Protein AF-A0A1T4WKQ8-F1 (afdb_monomer_lite)

Sequence (238 aa):
MNTTRLLRCSVALSVTAASLSLSSCALSPLEAIGWASPQPKEGAPLQPGVRYEVRKALAAGVPFRPKEMKRYYFVMEQPRPPLLAATQKPGSYMNVRTTAYCHDEADHLAYGMKTALGTPLQFGSIRSAAADWSRYPVGTRFRIAGQPDVVYEVDDYGSALVGTGTIDLYKPNQNMMDDWGVRHVDIEVLHWGSYARSMEIMRDRIRWPHVRHMVEDIQAKVYQATLQSLKTPMTASL

Radius of gyration: 31.55 Å; chains: 1; bounding box: 70×99×66 Å

Structure (mmCIF, N/CA/C/O backbone):
data_AF-A0A1T4WKQ8-F1
#
_entry.id   AF-A0A1T4WKQ8-F1
#
loop_
_atom_site.group_PDB
_atom_site.id
_atom_site.type_symbol
_atom_site.label_atom_id
_atom_site.label_alt_id
_atom_site.label_comp_id
_atom_site.label_asym_id
_atom_site.label_entity_id
_atom_site.label_seq_id
_atom_site.pdbx_PDB_ins_code
_atom_site.Cartn_x
_atom_site.Cartn_y
_atom_site.Cartn_z
_atom_site.occupancy
_atom_site.B_iso_or_equiv
_atom_site.auth_seq_id
_atom_site.auth_comp_id
_atom_site.auth_asym_id
_atom_site.auth_atom_id
_atom_site.pdbx_PDB_model_num
ATOM 1 N N . MET A 1 1 ? 5.831 82.509 15.685 1.00 36.59 1 MET A N 1
ATOM 2 C CA . MET A 1 1 ? 6.673 81.768 16.649 1.00 36.59 1 MET A CA 1
ATOM 3 C C . MET A 1 1 ? 5.877 81.571 17.930 1.00 36.59 1 MET A C 1
ATOM 5 O O . MET A 1 1 ? 5.423 82.553 18.492 1.00 36.59 1 MET A O 1
ATOM 9 N N . ASN A 1 2 ? 5.658 80.301 18.281 1.00 39.56 2 ASN A N 1
ATOM 10 C CA . ASN A 1 2 ? 5.220 79.715 19.556 1.00 39.56 2 ASN A CA 1
ATOM 11 C C . ASN A 1 2 ? 4.355 80.532 20.533 1.00 39.56 2 ASN A C 1
ATOM 13 O O . ASN A 1 2 ? 4.863 81.327 21.317 1.00 39.56 2 ASN A O 1
ATOM 17 N N . THR A 1 3 ? 3.081 80.144 20.618 1.00 42.75 3 THR A N 1
ATOM 18 C CA . THR A 1 3 ? 2.207 80.350 21.777 1.00 42.75 3 THR A CA 1
ATOM 19 C C . THR A 1 3 ? 1.970 79.023 22.513 1.00 42.75 3 THR A C 1
ATOM 21 O O . THR A 1 3 ? 1.292 78.117 22.045 1.00 42.75 3 THR A O 1
ATOM 24 N N . THR A 1 4 ? 2.638 78.925 23.661 1.00 41.72 4 THR A N 1
ATOM 25 C CA . THR A 1 4 ? 2.140 78.507 24.984 1.00 41.72 4 THR A CA 1
ATOM 26 C C . THR A 1 4 ? 1.297 77.226 25.134 1.00 41.72 4 THR A C 1
ATOM 28 O O . THR A 1 4 ? 0.103 77.182 24.853 1.00 41.72 4 THR A O 1
ATOM 31 N N . ARG A 1 5 ? 1.934 76.215 25.750 1.00 41.72 5 ARG A N 1
ATOM 32 C CA . ARG A 1 5 ? 1.331 75.060 26.441 1.00 41.72 5 ARG A CA 1
ATOM 33 C C . ARG A 1 5 ? 0.433 75.499 27.604 1.00 41.72 5 ARG A C 1
ATOM 35 O O . ARG A 1 5 ? 0.858 76.313 28.417 1.00 41.72 5 ARG A O 1
ATOM 42 N N . LEU A 1 6 ? -0.696 74.813 27.788 1.00 43.03 6 LEU A N 1
ATOM 43 C CA . LEU A 1 6 ? -1.359 74.662 29.087 1.00 43.03 6 LEU A CA 1
ATOM 44 C C . LEU A 1 6 ? -1.672 73.180 29.328 1.00 43.03 6 LEU A C 1
ATOM 46 O O . LEU A 1 6 ? -2.488 72.573 28.639 1.00 43.03 6 LEU A O 1
ATOM 50 N N . LEU A 1 7 ? -0.971 72.614 30.312 1.00 37.78 7 LEU A N 1
ATOM 51 C CA . LEU A 1 7 ? -1.254 71.326 30.940 1.00 37.78 7 LEU A CA 1
ATOM 52 C C . LEU A 1 7 ? -2.567 71.433 31.728 1.00 37.78 7 LEU A C 1
ATOM 54 O O . LEU A 1 7 ? -2.720 72.339 32.548 1.00 37.78 7 LEU A O 1
ATOM 58 N N . ARG A 1 8 ? -3.467 70.460 31.571 1.00 40.06 8 ARG A N 1
ATOM 59 C CA . ARG A 1 8 ? -4.483 70.148 32.581 1.00 40.06 8 ARG A CA 1
ATOM 60 C C . ARG A 1 8 ? -4.313 68.704 33.036 1.00 40.06 8 ARG A C 1
ATOM 62 O O . ARG A 1 8 ? -4.539 67.771 32.275 1.00 40.06 8 ARG A O 1
ATOM 69 N N . CYS A 1 9 ? -3.900 68.566 34.295 1.00 33.91 9 CYS A N 1
ATOM 70 C CA . CYS A 1 9 ? -4.061 67.365 35.103 1.00 33.91 9 CYS A CA 1
ATOM 71 C C . CYS A 1 9 ? -5.538 66.969 35.157 1.00 33.91 9 CYS A C 1
ATOM 73 O O . CYS A 1 9 ? -6.406 67.813 35.380 1.00 33.91 9 CYS A O 1
ATOM 75 N N . SER A 1 10 ? -5.825 65.679 35.043 1.00 41.28 10 SER A N 1
ATOM 76 C CA . SER A 1 10 ? -7.063 65.095 35.554 1.00 41.28 10 SER A CA 1
ATOM 77 C C . SER A 1 10 ? -6.730 63.719 36.109 1.00 41.28 10 SER A C 1
ATOM 79 O O . SER A 1 10 ? -6.328 62.812 35.388 1.00 41.28 10 SER A O 1
ATOM 81 N N . VAL A 1 11 ? -6.815 63.633 37.433 1.00 43.44 11 VAL A N 1
ATOM 82 C CA . VAL A 1 11 ? -6.683 62.423 38.240 1.00 43.44 11 VAL A CA 1
ATOM 83 C C . VAL A 1 11 ? -7.942 61.591 38.010 1.00 43.44 11 VAL A C 1
ATOM 85 O O . VAL A 1 11 ? -9.038 62.062 38.300 1.00 43.44 11 VAL A O 1
ATOM 88 N N . ALA A 1 12 ? -7.799 60.375 37.486 1.00 43.28 12 ALA A N 1
ATOM 89 C CA . ALA A 1 12 ? -8.889 59.407 37.422 1.00 43.28 12 ALA A CA 1
ATOM 90 C C . ALA A 1 12 ? -8.671 58.353 38.513 1.00 43.28 12 ALA A C 1
ATOM 92 O O . ALA A 1 12 ? -7.707 57.589 38.488 1.00 43.28 12 ALA A O 1
ATOM 93 N N . LEU A 1 13 ? -9.561 58.389 39.500 1.00 40.12 13 LEU A N 1
ATOM 94 C CA . LEU A 1 13 ? -9.609 57.516 40.663 1.00 40.12 13 LEU A CA 1
ATOM 95 C C . LEU A 1 13 ? -10.090 56.120 40.234 1.00 40.12 13 LEU A C 1
ATOM 97 O O . LEU A 1 13 ? -11.162 55.970 39.651 1.00 40.12 13 LEU A O 1
ATOM 101 N N . SER A 1 14 ? -9.292 55.101 40.529 1.00 37.97 14 SER A N 1
ATOM 102 C CA . SER A 1 14 ? -9.620 53.689 40.343 1.00 37.97 14 SER A CA 1
ATOM 103 C C . SER A 1 14 ? -10.611 53.212 41.409 1.00 37.97 14 SER A C 1
ATOM 105 O O . SER A 1 14 ? -10.273 53.198 42.592 1.00 37.97 14 SER A O 1
ATOM 107 N N . VAL A 1 15 ? -11.799 52.760 40.995 1.00 44.41 15 VAL A N 1
ATOM 108 C CA . VAL A 1 15 ? -12.712 51.971 41.837 1.00 44.41 15 VAL A CA 1
ATOM 109 C C . VAL A 1 15 ? -13.036 50.674 41.103 1.00 44.41 15 VAL A C 1
ATOM 111 O O . VAL A 1 15 ? -13.721 50.663 40.083 1.00 44.41 15 VAL A O 1
ATOM 114 N N . THR A 1 16 ? -12.500 49.574 41.617 1.00 42.38 16 THR A N 1
ATOM 115 C CA . THR A 1 16 ? -12.781 48.203 41.193 1.00 42.38 16 THR A CA 1
ATOM 116 C C . THR A 1 16 ? -14.082 47.725 41.840 1.00 42.38 16 THR A C 1
ATOM 118 O O . THR A 1 16 ? -14.126 47.458 43.038 1.00 42.38 16 THR A O 1
ATOM 121 N N . ALA A 1 17 ? -15.149 47.589 41.051 1.00 43.97 17 ALA A N 1
ATOM 122 C CA . ALA A 1 17 ? -16.381 46.924 41.471 1.00 43.97 17 ALA A CA 1
ATOM 123 C C . ALA A 1 17 ? -16.430 45.510 40.872 1.00 43.97 17 ALA A C 1
ATOM 125 O O . ALA A 1 17 ? -16.644 45.328 39.673 1.00 43.97 17 ALA A O 1
ATOM 126 N N . ALA A 1 18 ? -16.203 44.502 41.716 1.00 41.78 18 ALA A N 1
ATOM 127 C CA . ALA A 1 18 ? -16.385 43.098 41.374 1.00 41.78 18 ALA A CA 1
ATOM 128 C C . ALA A 1 18 ? -17.883 42.800 41.194 1.00 41.78 18 ALA A C 1
ATOM 130 O O . ALA A 1 18 ? -18.659 42.875 42.145 1.00 41.78 18 ALA A O 1
ATOM 131 N N . SER A 1 19 ? -18.291 42.466 39.972 1.00 37.81 19 SER A N 1
ATOM 132 C CA . SER A 1 19 ? -19.652 42.041 39.639 1.00 37.81 19 SER A CA 1
ATOM 133 C C . SER A 1 19 ? -19.709 40.512 39.583 1.00 37.81 19 SER A C 1
ATOM 135 O O . SER A 1 19 ? -19.345 39.885 38.593 1.00 37.81 19 SER A O 1
ATOM 137 N N . LEU A 1 20 ? -20.166 39.898 40.676 1.00 38.03 20 LEU A N 1
ATOM 138 C CA . LEU A 1 20 ? -20.591 38.497 40.699 1.00 38.03 20 LEU A CA 1
ATOM 139 C C . LEU A 1 20 ? -21.992 38.411 40.078 1.00 38.03 20 LEU A C 1
ATOM 141 O O . LEU A 1 20 ? -22.984 38.738 40.727 1.00 38.03 20 LEU A O 1
ATOM 145 N N . SER A 1 21 ? -22.088 37.987 38.815 1.00 37.72 21 SER A N 1
ATOM 146 C CA . SER A 1 21 ? -23.376 37.689 38.182 1.00 37.72 21 SER A CA 1
ATOM 147 C C . SER A 1 21 ? -23.856 36.297 38.605 1.00 37.72 21 SER A C 1
ATOM 149 O O . SER A 1 21 ? -23.445 35.281 38.042 1.00 37.72 21 SER A O 1
ATOM 151 N N . LEU A 1 22 ? -24.747 36.240 39.592 1.00 40.34 22 LEU A N 1
ATOM 152 C CA . LEU A 1 22 ? -25.584 35.064 39.824 1.00 40.34 22 LEU A CA 1
ATOM 153 C C . LEU A 1 22 ? -26.650 35.021 38.720 1.00 40.34 22 LEU A C 1
ATOM 155 O O . LEU A 1 22 ? -27.622 35.774 38.753 1.00 40.34 22 LEU A O 1
ATOM 159 N N . SER A 1 23 ? -26.448 34.168 37.714 1.00 42.00 23 SER A N 1
ATOM 160 C CA . SER A 1 23 ? -27.460 33.902 36.688 1.00 42.00 23 SER A CA 1
ATOM 161 C C . SER A 1 23 ? -28.525 32.970 37.270 1.00 42.00 23 SER A C 1
ATOM 163 O O . SER A 1 23 ? -28.335 31.762 37.397 1.00 42.00 23 SER A O 1
ATOM 165 N N . SER A 1 24 ? -29.626 33.582 37.698 1.00 35.28 24 SER A N 1
ATOM 166 C CA . SER A 1 24 ? -30.867 32.924 38.090 1.00 35.28 24 SER A CA 1
ATOM 167 C C . SER A 1 24 ? -31.655 32.587 36.824 1.00 35.28 24 SER A C 1
ATOM 169 O O . SER A 1 24 ? -32.178 33.485 36.165 1.00 35.28 24 SER A O 1
ATOM 171 N N . CYS A 1 25 ? -31.736 31.308 36.452 1.00 34.16 25 CYS A N 1
ATOM 172 C CA . CYS A 1 25 ? -32.691 30.874 35.435 1.00 34.16 25 CYS A CA 1
ATOM 173 C C . CYS A 1 25 ? -34.055 30.683 36.102 1.00 34.16 25 CYS A C 1
ATOM 175 O O . CYS A 1 25 ? -34.292 29.711 36.819 1.00 34.16 25 CYS A O 1
ATOM 177 N N . ALA A 1 26 ? -34.921 31.664 35.869 1.00 40.06 26 ALA A N 1
ATOM 178 C CA . ALA A 1 26 ? -36.305 31.710 36.296 1.00 40.06 26 ALA A CA 1
ATOM 179 C C . ALA A 1 26 ? -37.112 30.507 35.773 1.00 40.06 26 ALA A C 1
ATOM 181 O O . ALA A 1 26 ? -37.087 30.190 34.584 1.00 40.06 26 ALA A O 1
ATOM 182 N N . LEU A 1 27 ? -37.873 29.875 36.669 1.00 37.31 27 LEU A N 1
ATOM 183 C CA . LEU A 1 27 ? -39.034 29.062 36.317 1.00 37.31 27 LEU A CA 1
ATOM 184 C C . LEU A 1 27 ? -40.200 30.005 35.996 1.00 37.31 27 LEU A C 1
ATOM 186 O O . LEU A 1 27 ? -40.634 30.765 36.861 1.00 37.31 27 LEU A O 1
ATOM 190 N N . SER A 1 28 ? -40.715 29.942 34.770 1.00 37.09 28 SER A N 1
ATOM 191 C CA . SER A 1 28 ? -42.011 30.528 34.414 1.00 37.09 28 SER A CA 1
ATOM 192 C C . SER A 1 28 ? -43.147 29.567 34.803 1.00 37.09 28 SER A C 1
ATOM 194 O O . SER A 1 28 ? -42.979 28.352 34.654 1.00 37.09 28 SER A O 1
ATOM 196 N N . PRO A 1 29 ? -44.290 30.069 35.303 1.00 43.66 29 PRO A N 1
ATOM 197 C CA . PRO A 1 29 ? -45.419 29.237 35.690 1.00 43.66 29 PRO A CA 1
ATOM 198 C C . PRO A 1 29 ? -46.321 28.882 34.497 1.00 43.66 29 PRO A C 1
ATOM 200 O O . PRO A 1 29 ? -46.432 29.644 33.544 1.00 43.66 29 PRO A O 1
ATOM 203 N N . LEU A 1 30 ? -46.923 27.694 34.621 1.00 41.88 30 LEU A N 1
ATOM 204 C CA . LEU A 1 30 ? -48.143 27.155 34.000 1.00 41.88 30 LEU A CA 1
ATOM 205 C C . LEU A 1 30 ? -48.796 27.920 32.828 1.00 41.88 30 LEU A C 1
ATOM 207 O O . LEU A 1 30 ? -49.272 29.030 33.021 1.00 41.88 30 LEU A O 1
ATOM 211 N N . GLU A 1 31 ? -48.933 27.205 31.700 1.00 34.25 31 GLU A N 1
ATOM 212 C CA . GLU A 1 31 ? -50.009 27.166 30.671 1.00 34.25 31 GLU A CA 1
ATOM 213 C C . GLU A 1 31 ? -49.338 26.828 29.314 1.00 34.25 31 GLU A C 1
ATOM 215 O O . GLU A 1 31 ? -48.263 27.329 29.018 1.00 34.25 31 GLU A O 1
ATOM 220 N N . ALA A 1 32 ? -49.791 25.936 28.432 1.00 34.25 32 ALA A N 1
ATOM 221 C CA . ALA A 1 32 ? -51.088 25.329 28.201 1.00 34.25 32 ALA A CA 1
ATOM 222 C C . ALA A 1 32 ? -50.924 23.927 27.566 1.00 34.25 32 ALA A C 1
ATOM 224 O O . ALA A 1 32 ? -49.877 23.554 27.037 1.00 34.25 32 ALA A O 1
ATOM 225 N N . ILE A 1 33 ? -52.004 23.157 27.643 1.00 42.53 33 ILE A N 1
ATOM 226 C CA . ILE A 1 33 ? -52.179 21.781 27.175 1.00 42.53 33 ILE A CA 1
ATOM 227 C C . ILE A 1 33 ? -51.918 21.671 25.665 1.00 42.53 33 ILE A C 1
ATOM 229 O O . ILE A 1 33 ? -52.653 22.222 24.851 1.00 42.53 33 I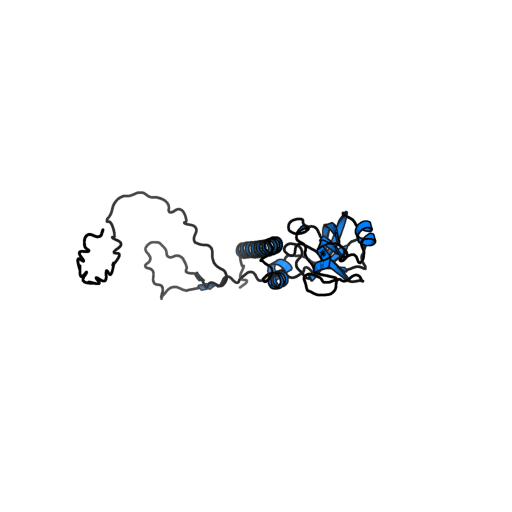LE A O 1
ATOM 233 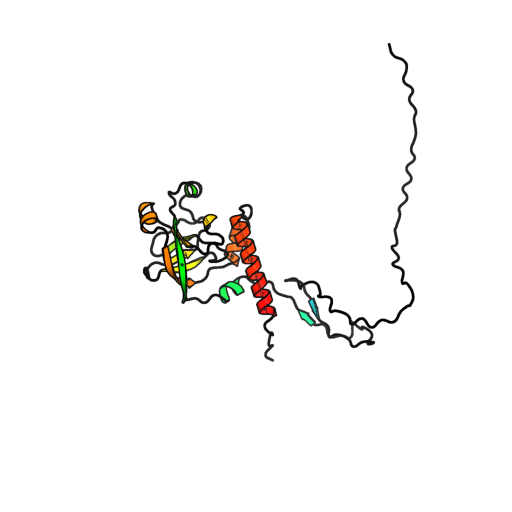N N . GLY A 1 34 ? -50.906 20.888 25.299 1.00 31.50 34 GLY A N 1
ATOM 234 C CA . GLY A 1 34 ? -50.685 20.392 23.946 1.00 31.50 34 GLY A CA 1
ATOM 235 C C . GLY A 1 34 ? -49.882 19.099 24.019 1.00 31.50 34 GLY A C 1
ATOM 236 O O . GLY A 1 34 ? -48.700 19.122 24.354 1.00 31.50 34 GLY A O 1
ATOM 237 N N . TRP A 1 35 ? -50.517 17.956 23.745 1.00 36.16 35 TRP A N 1
ATOM 238 C CA . TRP A 1 35 ? -49.824 16.673 23.595 1.00 36.16 35 TRP A CA 1
ATOM 239 C C . TRP A 1 35 ? -48.962 16.701 22.326 1.00 36.16 35 TRP A C 1
ATOM 241 O O . TRP A 1 35 ? -49.363 16.221 21.270 1.00 36.16 35 TRP A O 1
ATOM 251 N N . ALA A 1 36 ? -47.759 17.259 22.426 1.00 41.47 36 ALA A N 1
ATOM 252 C CA . ALA A 1 36 ? -46.693 16.973 21.481 1.00 41.47 36 ALA A CA 1
ATOM 253 C C . ALA A 1 36 ? -46.020 15.665 21.917 1.00 41.47 36 ALA A C 1
ATOM 255 O O . ALA A 1 36 ? -45.415 15.597 22.989 1.00 41.47 36 ALA A O 1
ATOM 256 N N . SER A 1 37 ? -46.132 14.611 21.105 1.00 44.09 37 SER A N 1
ATOM 257 C CA . SER A 1 37 ? -45.308 13.412 21.277 1.00 44.09 37 SER A CA 1
ATOM 258 C C . SER A 1 37 ? -43.830 13.832 21.277 1.00 44.09 37 SER A C 1
ATOM 260 O O . SER A 1 37 ? -43.411 14.509 20.333 1.00 44.09 37 SER A O 1
ATOM 262 N N . PRO A 1 38 ? -43.024 13.472 22.294 1.00 46.28 38 PRO A N 1
ATOM 263 C CA . PRO A 1 38 ? -41.609 13.804 22.289 1.00 46.28 38 PRO A CA 1
ATOM 264 C C . PRO A 1 38 ? -40.958 13.075 21.115 1.00 46.28 38 PRO A C 1
ATOM 266 O O . PRO A 1 38 ? -40.868 11.848 21.111 1.00 46.28 38 PRO A O 1
ATOM 269 N N . GLN A 1 39 ? -40.517 13.824 20.107 1.00 41.78 39 GLN A N 1
ATOM 270 C CA . GLN A 1 39 ? -39.612 13.280 19.102 1.00 41.78 39 GLN A CA 1
ATOM 271 C C . GLN A 1 39 ? -38.337 12.828 19.830 1.00 41.78 39 GLN A C 1
ATOM 273 O O . GLN A 1 39 ? -37.833 13.589 20.669 1.00 41.78 39 GLN A O 1
ATOM 278 N N . PRO A 1 40 ? -37.823 11.611 19.578 1.00 45.88 40 PRO A N 1
ATOM 279 C CA . PRO A 1 40 ? -36.596 11.159 20.211 1.00 45.88 40 PRO A CA 1
ATOM 280 C C . PRO A 1 40 ? -35.472 12.104 19.788 1.00 45.88 40 PRO A C 1
ATOM 282 O O . PRO A 1 40 ? -35.058 12.125 18.633 1.00 45.88 40 PRO A O 1
ATOM 285 N N . LYS A 1 41 ? -35.002 12.934 20.723 1.00 51.34 41 LYS A N 1
ATOM 286 C CA . LYS A 1 41 ? -33.782 13.712 20.524 1.00 51.34 41 LYS A CA 1
ATOM 287 C C . LYS A 1 41 ? -32.639 12.712 20.469 1.00 51.34 41 LYS A C 1
ATOM 289 O O . LYS A 1 41 ? -32.329 12.078 21.477 1.00 51.34 41 LYS A O 1
ATOM 294 N N . GLU A 1 42 ? -32.068 12.541 19.287 1.00 54.97 42 GLU A N 1
ATOM 295 C CA . GLU A 1 42 ? -30.898 11.700 19.091 1.00 54.97 42 GLU A CA 1
ATOM 296 C C . GLU A 1 42 ? -29.767 12.238 19.983 1.00 54.97 42 GLU A C 1
ATOM 298 O O . GLU A 1 42 ? -29.430 13.424 19.948 1.00 54.97 42 GLU A O 1
ATOM 303 N N . GLY A 1 43 ? -29.276 11.397 20.897 1.00 60.78 43 GLY A N 1
ATOM 304 C CA . GLY A 1 43 ? -28.214 11.773 21.826 1.00 60.78 43 GLY A CA 1
ATOM 305 C C . GLY A 1 43 ? -26.879 11.939 21.101 1.00 60.78 43 GLY A C 1
ATOM 306 O O . GLY A 1 43 ? -26.676 11.380 20.025 1.00 60.78 43 GLY A O 1
ATOM 307 N N . ALA A 1 44 ? -25.946 12.681 21.704 1.00 61.53 44 ALA A N 1
ATOM 308 C CA . ALA A 1 44 ? -24.587 12.774 21.175 1.00 61.53 44 ALA A CA 1
ATOM 309 C C . ALA A 1 44 ? -23.972 11.364 21.019 1.00 61.53 44 ALA A C 1
ATOM 311 O O . ALA A 1 44 ? -24.147 10.525 21.911 1.00 61.53 44 ALA A O 1
ATOM 312 N N . PRO A 1 45 ? -23.252 11.090 19.917 1.00 67.25 45 PRO A N 1
ATOM 313 C CA . PRO A 1 45 ? -22.680 9.776 19.664 1.00 67.25 45 PRO A CA 1
ATOM 314 C C . PRO A 1 45 ? -21.673 9.390 20.753 1.00 67.25 45 PRO A C 1
ATOM 316 O O . PRO A 1 45 ? -20.906 10.223 21.251 1.00 67.25 45 PRO A O 1
ATOM 319 N N . LEU A 1 46 ? -21.678 8.104 21.108 1.00 73.94 46 LEU A N 1
ATOM 320 C CA . LEU A 1 46 ? -20.744 7.530 22.072 1.00 73.94 46 LEU A CA 1
ATOM 321 C C . LEU A 1 46 ? -19.299 7.689 21.576 1.00 73.94 46 LEU A C 1
ATOM 323 O O . LEU A 1 46 ? -19.010 7.554 20.389 1.00 73.94 46 LEU A O 1
ATOM 327 N N . GLN A 1 47 ? -18.397 7.969 22.507 1.00 64.75 47 GLN A N 1
ATOM 328 C CA . GLN A 1 47 ? -16.989 8.247 22.273 1.00 64.75 47 GLN A CA 1
ATOM 329 C C . GLN A 1 47 ? -16.156 7.038 22.720 1.00 64.75 47 GLN A C 1
ATOM 331 O O . GLN A 1 47 ? -16.303 6.579 23.860 1.00 64.75 47 GLN A O 1
ATOM 336 N N . PRO A 1 48 ? -15.267 6.513 21.865 1.00 67.94 48 PRO A N 1
ATOM 337 C CA . PRO A 1 48 ? -14.376 5.427 22.249 1.00 67.94 48 PRO A CA 1
ATOM 338 C C . PRO A 1 48 ? -13.484 5.799 23.445 1.00 67.94 48 PRO A C 1
ATOM 340 O O . PRO A 1 48 ? -12.983 6.917 23.538 1.00 67.94 48 PRO A O 1
ATOM 343 N N . GLY A 1 49 ? -13.264 4.858 24.363 1.00 62.44 49 GLY A N 1
ATOM 344 C CA . GLY A 1 49 ? -12.469 5.055 25.582 1.00 62.44 49 GLY A CA 1
ATOM 345 C C . GLY A 1 49 ? -13.200 5.774 26.724 1.00 62.44 49 GLY A C 1
ATOM 346 O O . GLY A 1 49 ? -12.686 5.817 27.841 1.00 62.44 49 GLY A O 1
ATOM 347 N N . VAL A 1 50 ? -14.411 6.287 26.491 1.00 72.19 50 VAL A N 1
ATOM 348 C CA . VAL A 1 50 ? -15.246 6.873 27.545 1.00 72.19 50 VAL A CA 1
ATOM 349 C C . VAL A 1 50 ? -16.039 5.771 28.251 1.00 72.19 50 VAL A C 1
ATOM 351 O O . VAL A 1 50 ? -16.634 4.896 27.618 1.00 72.19 50 VAL A O 1
ATOM 354 N N . ARG A 1 51 ? -16.040 5.800 29.589 1.00 76.88 51 ARG A N 1
ATOM 355 C CA . ARG A 1 51 ? -16.847 4.899 30.419 1.00 76.88 51 ARG A CA 1
ATOM 356 C C . ARG A 1 51 ? -18.274 5.425 30.501 1.00 76.88 51 ARG A C 1
ATOM 358 O O . ARG A 1 51 ? -18.512 6.485 31.075 1.00 76.88 51 ARG A O 1
ATOM 365 N N . TYR A 1 52 ? -19.213 4.646 29.987 1.00 79.81 52 TYR A N 1
ATOM 366 C CA . TYR A 1 52 ? -20.636 4.951 30.034 1.00 79.81 52 TYR A CA 1
ATOM 367 C C . TYR A 1 52 ? -21.315 4.180 31.154 1.00 79.81 52 TYR A C 1
ATOM 369 O O . TYR A 1 52 ? -21.012 3.012 31.401 1.00 79.81 52 TYR A O 1
ATOM 377 N N . GLU A 1 53 ? -22.246 4.844 31.833 1.00 82.25 53 GLU A N 1
ATOM 378 C CA . GLU A 1 53 ? -23.118 4.220 32.817 1.00 82.25 53 GLU A CA 1
ATOM 379 C C . GLU A 1 53 ? -24.496 3.973 32.198 1.00 82.25 53 GLU A C 1
ATOM 381 O O . GLU A 1 53 ? -25.172 4.907 31.769 1.00 82.25 53 GLU A O 1
ATOM 386 N N . VAL A 1 54 ? -24.924 2.713 32.176 1.00 81.56 54 VAL A N 1
ATOM 387 C CA . VAL A 1 54 ? -26.244 2.297 31.699 1.00 81.56 54 VAL A CA 1
ATOM 388 C C . VAL A 1 54 ? -27.140 2.008 32.886 1.00 81.56 54 VAL A C 1
ATOM 390 O O . VAL A 1 54 ? -26.772 1.295 33.826 1.00 81.56 54 VAL A O 1
ATOM 393 N N . ARG A 1 55 ? -28.355 2.545 32.806 1.00 77.69 55 ARG A N 1
ATOM 394 C CA . ARG A 1 55 ? -29.423 2.323 33.775 1.00 77.69 55 ARG A CA 1
ATOM 395 C C . ARG A 1 55 ? -30.680 1.897 33.033 1.00 77.69 55 ARG A C 1
ATOM 397 O O . ARG A 1 55 ? -30.947 2.372 31.932 1.00 77.69 55 ARG A O 1
ATOM 404 N N . LYS A 1 56 ? -31.472 1.021 33.652 1.00 80.50 56 LYS A N 1
ATOM 405 C CA . LYS A 1 56 ? -32.819 0.720 33.158 1.00 80.50 56 LYS A CA 1
ATOM 406 C C . LYS A 1 56 ? -33.652 2.003 33.222 1.00 80.50 56 LYS A C 1
ATOM 408 O O . LYS A 1 56 ? -33.631 2.686 34.247 1.00 80.50 56 LYS A O 1
ATOM 413 N N . ALA A 1 57 ? -34.365 2.319 32.143 1.00 79.69 57 ALA A N 1
ATOM 414 C CA . ALA A 1 57 ? -35.273 3.458 32.121 1.00 79.69 57 ALA A CA 1
ATOM 415 C C . ALA A 1 57 ? -36.324 3.318 33.234 1.00 79.69 57 ALA A C 1
ATOM 417 O O . ALA A 1 57 ? -36.883 2.236 33.441 1.00 79.69 57 ALA A O 1
ATOM 418 N N . LEU A 1 58 ? -36.562 4.405 33.967 1.00 79.81 58 LEU A N 1
ATOM 419 C CA . LEU A 1 58 ? -37.619 4.464 34.970 1.00 79.81 58 LEU A CA 1
ATOM 420 C C . LEU A 1 58 ? -38.960 4.721 34.281 1.00 79.81 58 LEU A C 1
ATOM 422 O O . LEU A 1 58 ? -39.033 5.495 33.328 1.00 79.81 58 LEU A O 1
ATOM 426 N N . ALA A 1 59 ? -40.018 4.081 34.776 1.00 82.44 59 ALA A N 1
ATOM 427 C CA . ALA A 1 59 ? -41.375 4.411 34.362 1.00 82.44 59 ALA A CA 1
ATOM 428 C C . ALA A 1 59 ? -41.732 5.842 34.800 1.00 82.44 59 ALA A C 1
ATOM 430 O O . ALA A 1 59 ? -41.203 6.353 35.793 1.00 82.44 59 ALA A O 1
ATOM 431 N N . ALA A 1 60 ? -42.642 6.483 34.066 1.00 81.69 60 ALA A N 1
ATOM 432 C CA . ALA A 1 60 ? -43.108 7.825 34.394 1.00 81.69 60 ALA A CA 1
ATOM 433 C C . ALA A 1 60 ? -43.674 7.875 35.827 1.00 81.69 60 ALA A C 1
ATOM 435 O O . ALA A 1 60 ? -44.430 6.996 36.235 1.00 81.69 60 ALA A O 1
ATOM 436 N N . GLY A 1 61 ? -43.283 8.893 36.597 1.00 83.94 61 GLY A N 1
ATOM 437 C CA . GLY A 1 61 ? -43.720 9.081 37.985 1.00 83.94 61 GLY A CA 1
ATOM 438 C C . GLY A 1 61 ? -42.912 8.317 39.042 1.00 83.94 61 GLY A C 1
ATOM 439 O O . GLY A 1 61 ? -43.109 8.557 40.231 1.00 83.94 61 GLY A O 1
ATOM 440 N N . VAL A 1 62 ? -41.971 7.447 38.655 1.00 81.75 62 VAL A N 1
ATOM 441 C CA . VAL A 1 62 ? -41.078 6.788 39.620 1.00 81.75 62 VAL A CA 1
ATOM 442 C C . VAL A 1 62 ? -39.944 7.745 40.015 1.00 81.75 62 VAL A C 1
ATOM 444 O O . VAL A 1 62 ? -39.190 8.180 39.139 1.00 81.75 62 VAL A O 1
ATOM 447 N N . PRO A 1 63 ? -39.771 8.076 41.311 1.00 83.50 63 PRO A N 1
ATOM 448 C CA . PRO A 1 63 ? -38.698 8.958 41.748 1.00 83.50 63 PRO A CA 1
ATOM 449 C C . PRO A 1 63 ? -37.332 8.316 41.503 1.00 83.50 63 PRO A C 1
ATOM 451 O O . PRO A 1 63 ? -37.096 7.143 41.801 1.00 83.50 63 PRO A O 1
ATOM 454 N N . PHE A 1 64 ? -36.405 9.110 40.981 1.00 84.56 64 PHE A N 1
ATOM 455 C CA . PHE A 1 64 ? -35.058 8.659 40.672 1.00 84.56 64 PHE A CA 1
ATOM 456 C C . PHE A 1 64 ? -34.225 8.459 41.943 1.00 84.56 64 PHE A C 1
ATOM 458 O O . PHE A 1 64 ? -33.878 9.417 42.634 1.00 84.56 64 PHE A O 1
ATOM 465 N N . ARG A 1 65 ? -33.877 7.200 42.239 1.00 84.69 65 ARG A N 1
ATOM 466 C CA . ARG A 1 65 ? -33.084 6.804 43.415 1.00 84.69 65 ARG A CA 1
ATOM 467 C C . ARG A 1 65 ? -31.777 6.127 42.995 1.00 84.69 65 ARG A C 1
ATOM 469 O O . ARG A 1 65 ? -31.682 4.901 42.979 1.00 84.69 65 ARG A O 1
ATOM 476 N N . PRO A 1 66 ? -30.726 6.896 42.668 1.00 78.38 66 PRO A N 1
ATOM 477 C CA . PRO A 1 66 ? -29.513 6.359 42.046 1.00 78.38 66 PRO A CA 1
ATOM 478 C C . PRO A 1 66 ? -28.735 5.371 42.931 1.00 78.38 66 PRO A C 1
ATOM 480 O O . PRO A 1 66 ? -28.001 4.529 42.415 1.00 78.38 66 PRO A O 1
ATOM 483 N N . LYS A 1 67 ? -28.894 5.446 44.259 1.00 82.94 67 LYS A N 1
ATOM 484 C CA . LYS A 1 67 ? -28.250 4.521 45.206 1.00 82.94 67 LYS A CA 1
ATOM 485 C C . LYS A 1 67 ? -28.855 3.112 45.172 1.00 82.94 67 LYS A C 1
ATOM 487 O O . LYS A 1 67 ? -28.139 2.160 45.450 1.00 82.94 67 LYS A O 1
ATOM 492 N N . GLU A 1 68 ? -30.128 2.995 44.802 1.00 82.62 68 GLU A N 1
ATOM 493 C CA . GLU A 1 68 ? -30.902 1.744 44.809 1.00 82.62 68 GLU A CA 1
ATOM 494 C C . GLU A 1 68 ? -30.925 1.061 43.428 1.00 82.62 68 GLU A C 1
ATOM 496 O O . GLU A 1 68 ? -31.336 -0.090 43.296 1.00 82.62 68 GLU A O 1
ATOM 501 N N . MET A 1 69 ? -30.469 1.753 42.379 1.00 76.94 69 MET A N 1
ATOM 502 C CA . MET A 1 69 ? -30.463 1.232 41.013 1.00 76.94 69 MET A CA 1
ATOM 503 C C . MET A 1 69 ? -29.193 0.433 40.710 1.00 76.94 69 MET A C 1
ATOM 505 O O . MET A 1 69 ? -28.079 0.862 41.020 1.00 76.94 69 MET A O 1
ATOM 509 N N . LYS A 1 70 ? -29.356 -0.705 40.022 1.00 76.62 70 LYS A N 1
ATOM 510 C CA . LYS A 1 70 ? -28.236 -1.443 39.420 1.00 76.62 70 LYS A CA 1
ATOM 511 C C . LYS A 1 70 ? -27.587 -0.583 38.335 1.00 76.62 70 LYS A C 1
ATOM 513 O O . LYS A 1 70 ? -28.280 -0.051 37.467 1.00 76.62 70 LYS A O 1
ATOM 518 N N . ARG A 1 71 ? -26.262 -0.460 38.401 1.00 78.94 71 ARG A N 1
ATOM 519 C CA . ARG A 1 71 ? -25.446 0.338 37.480 1.00 78.94 71 ARG A CA 1
ATOM 520 C C . ARG A 1 71 ? -24.590 -0.611 36.668 1.00 78.94 71 ARG A C 1
ATOM 522 O O . ARG A 1 71 ? -23.831 -1.390 37.243 1.00 78.94 71 ARG A O 1
ATOM 529 N N . TYR A 1 72 ? -24.720 -0.540 35.354 1.00 77.38 72 TYR A N 1
ATOM 530 C CA . TYR A 1 72 ? -23.849 -1.262 34.441 1.00 77.38 72 TYR A CA 1
ATOM 531 C C . TYR A 1 72 ? -22.892 -0.263 33.821 1.00 77.38 72 TYR A C 1
ATOM 533 O O . TYR A 1 72 ? -23.287 0.850 33.479 1.00 77.38 72 TYR A O 1
ATOM 541 N N . TYR A 1 73 ? -21.633 -0.653 33.696 1.00 76.62 73 TYR A N 1
ATOM 542 C CA . TYR A 1 73 ? -20.633 0.167 33.039 1.00 76.62 73 TYR A CA 1
ATOM 543 C C . TYR A 1 73 ? -20.151 -0.563 31.804 1.00 76.62 73 TYR A C 1
ATOM 545 O O . TYR A 1 73 ? -19.848 -1.752 31.879 1.00 76.62 73 TYR A O 1
ATOM 553 N N . PHE A 1 74 ? -20.048 0.154 30.695 1.00 74.38 74 PHE A N 1
ATOM 554 C CA . PHE A 1 74 ? -19.328 -0.336 29.532 1.00 74.38 74 PHE A CA 1
ATOM 555 C C . PHE A 1 74 ? -18.380 0.749 29.035 1.00 74.38 74 PHE A C 1
ATOM 557 O O . PHE A 1 74 ? -18.617 1.946 29.217 1.00 74.38 74 PHE A O 1
ATOM 564 N N . VAL A 1 75 ? -17.276 0.313 28.446 1.00 71.44 75 VAL A N 1
ATOM 565 C CA . VAL A 1 75 ? -16.345 1.173 27.725 1.00 71.44 75 VAL A CA 1
ATOM 566 C C . VAL A 1 75 ? -16.415 0.721 26.281 1.00 71.44 75 VAL A C 1
ATOM 568 O O . VAL A 1 75 ? -16.269 -0.467 25.998 1.00 71.44 75 VAL A O 1
ATOM 571 N N . MET A 1 76 ? -16.672 1.652 25.371 1.00 58.56 76 MET A N 1
ATOM 572 C CA . MET A 1 76 ? -16.533 1.364 23.952 1.00 58.56 76 MET A CA 1
ATOM 573 C C . MET A 1 76 ? -15.036 1.335 23.647 1.00 58.56 76 MET A C 1
ATOM 575 O O . MET A 1 76 ? -14.387 2.381 23.655 1.00 58.56 76 MET A O 1
ATOM 579 N N . GLU A 1 77 ? -14.459 0.148 23.466 1.00 55.69 77 GLU A N 1
ATOM 580 C CA . GLU A 1 77 ? -13.059 0.051 23.053 1.00 55.69 77 GLU A CA 1
ATOM 581 C C . GLU A 1 77 ? -12.880 0.698 21.677 1.00 55.69 77 GLU A C 1
ATOM 583 O O . GLU A 1 77 ? -13.750 0.587 20.810 1.00 55.69 77 GLU A O 1
ATOM 588 N N . GLN A 1 78 ? -11.753 1.387 21.469 1.00 49.75 78 GLN A N 1
ATOM 589 C CA . GLN A 1 78 ? -11.425 1.852 20.128 1.00 49.75 78 GLN A CA 1
ATOM 590 C C . GLN A 1 78 ? -11.311 0.629 19.208 1.00 49.75 78 GLN A C 1
ATOM 592 O O . GLN A 1 78 ? -10.687 -0.361 19.607 1.00 49.75 78 GLN A O 1
ATOM 597 N N . PRO A 1 79 ? -11.858 0.681 17.984 1.00 50.47 79 PRO A N 1
ATOM 598 C CA . PRO A 1 79 ? -11.529 -0.296 16.952 1.00 50.47 79 PRO A CA 1
ATOM 599 C C . PRO A 1 79 ? -10.012 -0.390 16.809 1.00 50.47 79 PRO A C 1
ATOM 601 O O . PRO A 1 79 ? -9.345 0.500 16.277 1.00 50.47 79 PRO A O 1
ATOM 604 N N . ARG A 1 80 ? -9.430 -1.480 17.301 1.00 48.19 80 ARG A N 1
ATOM 605 C CA . ARG A 1 80 ? -8.018 -1.734 17.050 1.00 48.19 80 ARG A CA 1
ATOM 606 C C . ARG A 1 80 ? -7.894 -2.044 15.557 1.00 48.19 80 ARG A C 1
ATOM 608 O O . ARG A 1 80 ? -8.639 -2.895 15.075 1.00 48.19 80 ARG A O 1
ATOM 615 N N . PRO A 1 81 ? -6.958 -1.420 14.823 1.00 43.84 81 PRO A N 1
ATOM 616 C CA . PRO A 1 81 ? -6.718 -1.709 13.409 1.00 43.84 81 PRO A CA 1
ATOM 617 C C . PRO A 1 81 ? -6.631 -3.199 13.014 1.00 43.84 81 PRO A C 1
ATOM 619 O O . PRO A 1 81 ? -7.016 -3.501 11.883 1.00 43.84 81 PRO A O 1
ATOM 622 N N . PRO A 1 82 ? -6.224 -4.159 13.882 1.00 47.19 82 PRO A N 1
ATOM 623 C CA . PRO A 1 82 ? -6.395 -5.584 13.594 1.00 47.19 82 PRO A CA 1
ATOM 624 C C . PRO A 1 82 ? -7.822 -6.015 13.222 1.00 47.19 82 PRO A C 1
ATOM 626 O O . PRO A 1 82 ? -7.946 -6.985 12.492 1.00 47.19 82 PRO A O 1
ATOM 629 N N . LEU A 1 83 ? -8.889 -5.316 13.634 1.00 44.72 83 LEU A N 1
ATOM 630 C CA . LEU A 1 83 ? -10.262 -5.627 13.195 1.00 44.72 83 LEU A CA 1
ATOM 631 C C . LEU A 1 83 ? -10.450 -5.448 11.680 1.00 44.72 83 LEU A C 1
ATOM 633 O O . LEU A 1 83 ? -11.136 -6.251 11.050 1.00 44.72 83 LEU A O 1
ATOM 637 N N . LEU A 1 84 ? -9.811 -4.441 11.076 1.00 49.38 84 LEU A N 1
ATOM 638 C CA . LEU A 1 84 ? -9.882 -4.230 9.627 1.00 49.38 84 LEU A CA 1
ATOM 639 C C . LEU A 1 84 ? -9.099 -5.301 8.864 1.00 49.38 84 LEU A C 1
ATOM 641 O O . LEU A 1 84 ? -9.634 -5.886 7.928 1.00 49.38 84 LEU A O 1
ATOM 645 N N . ALA A 1 85 ? -7.874 -5.608 9.306 1.00 48.88 85 ALA A N 1
ATOM 646 C CA . ALA A 1 85 ? -7.063 -6.670 8.707 1.00 48.88 85 ALA A CA 1
ATOM 647 C C . ALA A 1 85 ? -7.712 -8.057 8.885 1.00 48.88 85 ALA A C 1
ATOM 649 O O . ALA A 1 85 ? -7.696 -8.869 7.967 1.00 48.88 85 ALA A O 1
ATOM 650 N N . ALA A 1 86 ? -8.364 -8.311 10.026 1.00 47.47 86 ALA A N 1
ATOM 651 C CA . ALA A 1 86 ? -9.077 -9.561 10.299 1.00 47.47 86 ALA A CA 1
ATOM 652 C C . ALA A 1 86 ? -10.324 -9.766 9.422 1.00 47.47 86 ALA A C 1
ATOM 654 O O . ALA A 1 86 ? -10.782 -10.897 9.273 1.00 47.47 86 ALA A O 1
ATOM 655 N N . THR A 1 87 ? -10.868 -8.700 8.824 1.00 55.00 87 THR A N 1
ATOM 656 C CA . THR A 1 87 ? -11.992 -8.805 7.877 1.00 55.00 87 THR A CA 1
ATOM 657 C C . THR A 1 87 ? -11.515 -9.219 6.478 1.00 55.00 87 THR A C 1
ATOM 659 O O . THR A 1 87 ? -12.296 -9.725 5.671 1.00 55.00 87 THR A O 1
ATOM 662 N N . GLN A 1 88 ? -10.232 -9.025 6.165 1.00 66.25 88 GLN A N 1
ATOM 663 C CA . GLN A 1 88 ? -9.688 -9.264 4.835 1.00 66.25 88 GLN A CA 1
ATOM 664 C C . GLN A 1 88 ? -9.125 -10.691 4.729 1.00 66.25 88 GLN A C 1
ATOM 666 O O . GLN A 1 88 ? -8.125 -11.042 5.351 1.00 66.25 88 GLN A O 1
ATOM 671 N N . LYS A 1 89 ? -9.786 -11.542 3.934 1.00 67.00 89 LYS A N 1
ATOM 672 C CA . LYS A 1 89 ? -9.429 -12.961 3.792 1.00 67.00 89 LYS A CA 1
ATOM 673 C C . LYS A 1 89 ? -8.135 -13.128 2.964 1.00 67.00 89 LYS A C 1
ATOM 675 O O . LYS A 1 89 ? -8.097 -12.655 1.821 1.00 67.00 89 LYS A O 1
ATOM 680 N N . PRO A 1 90 ? -7.100 -13.816 3.486 1.00 71.69 90 PRO A N 1
ATOM 681 C CA . PRO A 1 90 ? -5.977 -14.303 2.681 1.00 71.69 90 PRO A CA 1
ATOM 682 C C . PRO A 1 90 ? -6.445 -15.235 1.554 1.00 71.69 90 PRO A C 1
ATOM 684 O O . PRO A 1 90 ? -7.473 -15.902 1.686 1.00 71.69 90 PRO A O 1
ATOM 687 N N . GLY A 1 91 ? -5.701 -15.287 0.450 1.00 75.75 91 GLY A N 1
ATOM 688 C CA . GLY A 1 91 ? -6.090 -16.034 -0.750 1.00 75.75 91 GLY A CA 1
ATOM 689 C C . GLY A 1 91 ? -7.261 -15.391 -1.500 1.00 75.75 91 GLY A C 1
ATOM 690 O O . GLY A 1 91 ? -8.017 -16.076 -2.187 1.00 75.75 91 GLY A O 1
ATOM 691 N N . SER A 1 92 ? -7.466 -14.082 -1.325 1.00 79.62 92 SER A N 1
ATOM 692 C CA . SER A 1 92 ? -8.402 -13.320 -2.151 1.00 79.62 92 SER A CA 1
ATOM 693 C C . SER A 1 92 ? -7.771 -13.042 -3.511 1.00 79.62 92 SER A C 1
ATOM 695 O O . SER A 1 92 ? -6.642 -12.557 -3.593 1.00 79.62 92 SER A O 1
ATOM 697 N N . TYR A 1 93 ? -8.520 -13.346 -4.568 1.00 87.12 93 TYR A N 1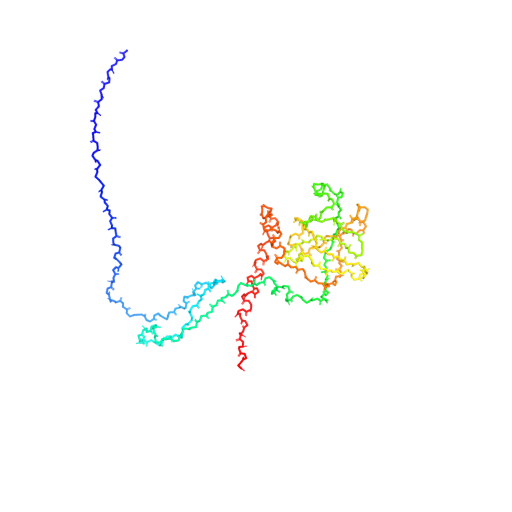
ATOM 698 C CA . TYR A 1 93 ? -8.163 -13.000 -5.937 1.00 87.12 93 TYR A CA 1
ATOM 699 C C . TYR A 1 93 ? -8.854 -11.700 -6.329 1.00 87.12 93 TYR A C 1
ATOM 701 O O . TYR A 1 93 ? -10.046 -11.524 -6.062 1.00 87.12 93 TYR A O 1
ATOM 709 N N . MET A 1 94 ? -8.117 -10.785 -6.951 1.00 91.44 94 MET A N 1
ATOM 710 C CA . MET A 1 94 ? -8.672 -9.522 -7.429 1.00 91.44 94 MET A CA 1
ATOM 711 C C . MET A 1 94 ? -7.950 -9.021 -8.676 1.00 91.44 94 MET A C 1
ATOM 713 O O . MET A 1 94 ? -6.741 -9.188 -8.811 1.00 91.44 94 MET A O 1
ATOM 717 N N . ASN A 1 95 ? -8.701 -8.374 -9.567 1.00 93.56 95 ASN A N 1
ATOM 718 C CA . ASN A 1 95 ? -8.150 -7.697 -10.733 1.00 93.56 95 ASN A CA 1
ATOM 719 C C . ASN A 1 95 ? -7.745 -6.267 -10.351 1.00 93.56 95 ASN A C 1
ATOM 721 O O . ASN A 1 95 ? -8.559 -5.511 -9.812 1.00 93.56 95 ASN A O 1
ATOM 725 N N . VAL A 1 96 ? -6.482 -5.907 -10.583 1.00 94.56 96 VAL A N 1
ATOM 726 C CA . VAL A 1 96 ? -5.894 -4.644 -10.119 1.00 94.56 96 VAL A CA 1
ATOM 727 C C . VAL A 1 96 ? -5.153 -3.954 -11.250 1.00 94.56 96 VAL A C 1
ATOM 729 O O . VAL A 1 96 ? -4.391 -4.578 -11.990 1.00 94.56 96 VAL A O 1
ATOM 732 N N . ARG A 1 97 ? -5.347 -2.635 -11.363 1.00 97.50 97 ARG A N 1
ATOM 733 C CA . ARG A 1 97 ? -4.527 -1.795 -12.234 1.00 97.50 97 ARG A CA 1
ATOM 734 C C . ARG A 1 97 ? -3.122 -1.704 -11.657 1.00 97.50 97 ARG A C 1
ATOM 736 O O . ARG A 1 97 ? -2.944 -1.298 -10.511 1.00 97.50 97 ARG A O 1
ATOM 743 N N . THR A 1 98 ? -2.135 -2.031 -12.469 1.00 98.00 98 THR A N 1
ATOM 744 C CA . THR A 1 98 ? -0.724 -1.916 -12.124 1.00 98.00 98 THR A CA 1
ATOM 745 C C . THR A 1 98 ? -0.003 -0.974 -13.065 1.00 98.00 98 THR A C 1
ATOM 747 O O . THR A 1 98 ? -0.324 -0.886 -14.254 1.00 98.00 98 THR A O 1
ATOM 750 N N . THR A 1 99 ? 0.972 -0.283 -12.502 1.00 97.88 99 THR A N 1
ATOM 751 C CA . THR A 1 99 ? 1.996 0.483 -13.210 1.00 97.88 99 THR A CA 1
ATOM 752 C C . THR A 1 99 ? 3.367 -0.031 -12.767 1.00 97.88 99 THR A C 1
ATOM 754 O O . THR A 1 99 ? 3.451 -1.019 -12.025 1.00 97.88 99 THR A O 1
ATOM 757 N N . ALA A 1 100 ? 4.437 0.567 -13.273 1.00 97.38 100 ALA A N 1
ATOM 758 C CA . ALA A 1 100 ? 5.773 0.336 -12.757 1.00 97.38 100 ALA A CA 1
ATOM 759 C C . ALA A 1 100 ? 6.479 1.670 -12.539 1.00 97.38 100 ALA A C 1
ATOM 761 O O . ALA A 1 100 ? 6.242 2.608 -13.297 1.00 97.38 100 ALA A O 1
ATOM 762 N N . TYR A 1 101 ? 7.383 1.678 -11.564 1.00 95.62 101 TYR A N 1
ATOM 763 C CA . TYR A 1 101 ? 8.256 2.804 -11.267 1.00 95.62 101 TYR A CA 1
ATOM 764 C C . TYR A 1 101 ? 9.706 2.344 -11.149 1.00 95.62 101 TYR A C 1
ATOM 766 O O . TYR A 1 101 ? 10.001 1.164 -10.902 1.00 95.62 101 TYR A O 1
ATOM 774 N N . CYS A 1 102 ? 10.620 3.291 -11.298 1.00 93.62 102 CYS A N 1
ATOM 775 C CA . CYS A 1 102 ? 12.046 3.092 -11.161 1.00 93.62 102 CYS A CA 1
ATOM 776 C C . CYS A 1 102 ? 12.673 4.223 -10.341 1.00 93.62 102 CYS A C 1
ATOM 778 O O . CYS A 1 102 ? 12.350 5.394 -10.477 1.00 93.62 102 CYS A O 1
ATOM 780 N N . HIS A 1 103 ? 13.657 3.877 -9.520 1.00 88.19 103 HIS A N 1
ATOM 781 C CA . HIS A 1 103 ? 14.430 4.848 -8.744 1.00 88.19 103 HIS A CA 1
ATOM 782 C C . HIS A 1 103 ? 15.261 5.834 -9.593 1.00 88.19 103 HIS A C 1
ATOM 784 O O . HIS A 1 103 ? 15.729 6.839 -9.060 1.00 88.19 103 HIS A O 1
ATOM 790 N N . ASP A 1 104 ? 15.435 5.551 -10.889 1.00 84.75 104 ASP A N 1
ATOM 791 C CA . ASP A 1 104 ? 16.092 6.436 -11.858 1.00 84.75 104 ASP A CA 1
ATOM 792 C C . ASP A 1 104 ? 15.158 7.544 -12.384 1.00 84.75 104 ASP A C 1
ATOM 794 O O . ASP A 1 104 ? 15.589 8.415 -13.143 1.00 84.75 104 ASP A O 1
ATOM 798 N N . GLU A 1 105 ? 13.869 7.516 -12.027 1.00 78.38 105 GLU A N 1
ATOM 799 C CA . GLU A 1 105 ? 12.918 8.565 -12.388 1.00 78.38 105 GLU A CA 1
ATOM 800 C C . GLU A 1 105 ? 13.226 9.871 -11.643 1.00 78.38 105 GLU A C 1
ATOM 802 O O . GLU A 1 105 ? 13.640 9.884 -10.481 1.00 78.38 105 GLU A O 1
ATOM 807 N N . ALA A 1 106 ? 13.025 11.005 -12.321 1.00 70.88 106 ALA A N 1
ATOM 808 C CA . ALA A 1 106 ? 13.432 12.319 -11.821 1.00 70.88 106 ALA A CA 1
ATOM 809 C C . ALA A 1 106 ? 12.785 12.690 -10.474 1.00 70.88 106 ALA A C 1
ATOM 811 O O . ALA A 1 106 ? 13.404 13.378 -9.660 1.00 70.88 106 ALA A O 1
ATOM 812 N N . ASP A 1 107 ? 11.556 12.235 -10.230 1.00 68.06 107 ASP A N 1
ATOM 813 C CA . ASP A 1 107 ? 10.825 12.456 -8.982 1.00 68.06 107 ASP A CA 1
ATOM 814 C C . ASP A 1 107 ? 11.279 11.532 -7.834 1.00 68.06 107 ASP A C 1
ATOM 816 O O . ASP A 1 107 ? 11.029 11.842 -6.667 1.00 68.06 107 ASP A O 1
ATOM 820 N N . HIS A 1 108 ? 12.021 10.463 -8.142 1.00 68.62 108 HIS A N 1
ATOM 821 C CA . HIS A 1 108 ? 12.573 9.504 -7.182 1.00 68.62 108 HIS A CA 1
ATOM 822 C C . HIS A 1 108 ? 14.025 9.780 -6.777 1.00 68.62 108 HIS A C 1
ATOM 824 O O . HIS A 1 108 ? 14.458 9.330 -5.712 1.00 68.62 108 HIS A O 1
ATOM 830 N N . LEU A 1 109 ? 14.768 10.584 -7.547 1.00 71.62 109 LEU A N 1
ATOM 831 C CA . LEU A 1 109 ? 16.184 10.884 -7.278 1.00 71.62 109 LEU A CA 1
ATOM 832 C C . LEU A 1 109 ? 16.443 11.404 -5.853 1.00 71.62 109 LEU A C 1
ATOM 834 O O . LEU A 1 109 ? 17.470 11.090 -5.253 1.00 71.62 109 LEU A O 1
ATOM 838 N N . ALA A 1 110 ? 15.508 12.173 -5.283 1.00 71.94 110 ALA A N 1
ATOM 839 C CA . ALA A 1 110 ? 15.628 12.717 -3.928 1.00 71.94 110 ALA A CA 1
ATOM 840 C C . ALA A 1 110 ? 15.560 11.645 -2.821 1.00 71.94 110 ALA A C 1
ATOM 842 O O . ALA A 1 110 ? 16.055 11.868 -1.714 1.00 71.94 110 ALA A O 1
ATOM 843 N N . TYR A 1 111 ? 14.947 10.496 -3.108 1.00 73.62 111 TYR A N 1
ATOM 844 C CA . TYR A 1 111 ? 14.743 9.396 -2.162 1.00 73.62 111 TYR A CA 1
ATOM 845 C C . TYR A 1 111 ? 15.774 8.273 -2.343 1.00 73.62 111 TYR A C 1
ATOM 847 O O . TYR A 1 111 ? 16.036 7.508 -1.408 1.00 73.62 111 TYR A O 1
ATOM 855 N N . GLY A 1 112 ? 16.419 8.221 -3.512 1.00 83.38 112 GLY A N 1
ATOM 856 C CA . GLY A 1 112 ? 17.382 7.188 -3.873 1.00 83.38 112 GLY A CA 1
ATOM 857 C C . GLY A 1 112 ? 16.734 5.804 -3.919 1.00 83.38 112 GLY A C 1
ATOM 858 O O . GLY A 1 112 ? 15.539 5.657 -4.150 1.00 83.38 112 GLY A O 1
ATOM 859 N N . MET A 1 113 ? 17.518 4.759 -3.656 1.00 86.44 113 MET A N 1
ATOM 860 C CA . MET A 1 113 ? 17.039 3.371 -3.696 1.00 86.44 113 MET A CA 1
ATOM 861 C C . MET A 1 113 ? 16.330 2.945 -2.403 1.00 86.44 113 MET A C 1
ATOM 863 O O . MET A 1 113 ? 16.591 1.853 -1.896 1.00 86.44 113 MET A O 1
ATOM 867 N N . LYS A 1 114 ? 15.497 3.811 -1.813 1.00 93.19 114 LYS A N 1
ATOM 868 C CA . LYS A 1 114 ? 14.816 3.544 -0.539 1.00 93.19 114 LYS A CA 1
ATOM 869 C C . LYS A 1 114 ? 13.304 3.640 -0.671 1.00 93.19 114 LYS A C 1
ATOM 871 O O . LYS A 1 114 ? 12.793 4.560 -1.291 1.00 93.19 114 LYS A O 1
ATOM 876 N N . THR A 1 115 ? 12.618 2.725 -0.001 1.00 95.12 115 THR A N 1
ATOM 877 C CA . THR A 1 115 ? 11.159 2.712 0.153 1.00 95.12 115 THR A CA 1
ATOM 878 C C . THR A 1 115 ? 10.700 3.785 1.145 1.00 95.12 115 THR A C 1
ATOM 880 O O . THR A 1 115 ? 11.498 4.324 1.926 1.00 95.12 115 THR A O 1
ATOM 883 N N . ALA A 1 116 ? 9.389 4.011 1.251 1.00 94.81 116 ALA A N 1
ATOM 884 C CA . ALA A 1 116 ? 8.797 4.785 2.339 1.00 94.81 116 ALA A CA 1
ATOM 885 C C . ALA A 1 116 ? 9.110 4.242 3.751 1.00 94.81 116 ALA A C 1
ATOM 887 O O . ALA A 1 116 ? 8.987 4.997 4.725 1.00 94.81 116 ALA A O 1
ATOM 888 N N . LEU A 1 117 ? 9.524 2.978 3.901 1.00 94.62 117 LEU A N 1
ATOM 889 C CA . LEU A 1 117 ? 10.031 2.420 5.164 1.00 94.62 117 LEU A CA 1
ATOM 890 C C . LEU A 1 117 ? 11.484 2.815 5.469 1.00 94.62 117 LEU A C 1
ATOM 892 O O . LEU A 1 117 ? 11.950 2.608 6.589 1.00 94.62 117 LEU A O 1
ATOM 896 N N . GLY A 1 118 ? 12.197 3.394 4.502 1.00 93.38 118 GLY A N 1
ATOM 897 C CA . GLY A 1 118 ? 13.622 3.708 4.594 1.00 93.38 118 GLY A CA 1
ATOM 898 C C . GLY A 1 118 ? 14.536 2.507 4.337 1.00 93.38 118 GLY A C 1
ATOM 899 O O . GLY A 1 118 ? 15.749 2.623 4.524 1.00 93.38 118 GLY A O 1
ATOM 900 N N . THR A 1 119 ? 13.978 1.369 3.915 1.00 94.00 119 THR A N 1
ATOM 901 C CA . THR A 1 119 ? 14.721 0.158 3.542 1.00 94.00 119 THR A CA 1
ATOM 902 C C . THR A 1 119 ? 15.099 0.187 2.063 1.00 94.00 119 THR A C 1
ATOM 904 O O . THR A 1 119 ? 14.427 0.867 1.289 1.00 94.00 119 THR A O 1
ATOM 907 N N . PRO A 1 120 ? 16.144 -0.544 1.636 1.00 96.06 120 PRO A N 1
ATOM 908 C CA . PRO A 1 120 ? 16.474 -0.662 0.220 1.00 96.06 120 PRO A CA 1
ATOM 909 C C . PRO A 1 120 ? 15.313 -1.237 -0.601 1.00 96.06 120 PRO A C 1
ATOM 911 O O . PRO A 1 120 ? 14.638 -2.159 -0.137 1.00 96.06 120 PRO A O 1
ATOM 914 N N . LEU A 1 121 ? 15.110 -0.717 -1.814 1.00 96.44 121 LEU A N 1
ATOM 915 C CA . LEU A 1 121 ? 14.168 -1.278 -2.788 1.00 96.44 121 LEU A CA 1
ATOM 916 C C . LEU A 1 121 ? 14.586 -2.705 -3.167 1.00 96.44 121 LEU A C 1
ATOM 918 O O . LEU A 1 121 ? 15.765 -2.981 -3.401 1.00 96.44 121 LEU A O 1
ATOM 922 N N . GLN A 1 122 ? 13.618 -3.618 -3.223 1.00 97.25 122 GLN A N 1
ATOM 923 C CA . GLN A 1 122 ? 13.867 -5.040 -3.444 1.00 97.25 122 GLN A CA 1
ATOM 924 C C . GLN A 1 122 ? 13.434 -5.473 -4.841 1.00 97.25 122 GLN A C 1
ATOM 926 O O . GLN A 1 122 ? 12.321 -5.183 -5.279 1.00 97.25 122 GLN A O 1
ATOM 931 N N . PHE A 1 123 ? 14.293 -6.238 -5.518 1.00 96.94 123 PHE A N 1
ATOM 932 C CA . PHE A 1 123 ? 13.973 -6.882 -6.789 1.00 96.94 123 PHE A CA 1
ATOM 933 C C . PHE A 1 123 ? 14.570 -8.295 -6.866 1.00 96.94 123 PHE A C 1
ATOM 935 O O . PHE A 1 123 ? 15.557 -8.544 -7.553 1.00 96.94 123 PHE A O 1
ATOM 942 N N . GLY A 1 124 ? 13.978 -9.231 -6.124 1.00 95.50 124 GLY A N 1
ATOM 943 C CA . GLY A 1 124 ? 14.343 -10.649 -6.135 1.00 95.50 124 GLY A CA 1
ATOM 944 C C . GLY A 1 124 ? 13.105 -11.540 -6.199 1.00 95.50 124 GLY A C 1
ATOM 945 O O . GLY A 1 124 ? 12.182 -11.275 -6.976 1.00 95.50 124 GLY A O 1
ATOM 946 N N . SER A 1 125 ? 13.084 -12.581 -5.362 1.00 95.31 125 SER A N 1
ATOM 947 C CA . SER A 1 125 ? 11.877 -13.371 -5.075 1.00 95.31 125 SER A CA 1
ATOM 948 C C . SER A 1 125 ? 10.835 -12.571 -4.288 1.00 95.31 125 SER A C 1
ATOM 950 O O . SER A 1 125 ? 9.640 -12.819 -4.430 1.00 95.31 125 SER A O 1
ATOM 952 N N . ILE A 1 126 ? 11.285 -11.587 -3.501 1.00 97.62 126 ILE A N 1
ATOM 953 C CA . ILE A 1 126 ? 10.458 -10.521 -2.932 1.00 97.62 126 ILE A CA 1
ATOM 954 C C . ILE A 1 126 ? 10.762 -9.227 -3.689 1.00 97.62 126 ILE A C 1
ATOM 956 O O . ILE A 1 126 ? 11.928 -8.919 -3.960 1.00 97.62 126 ILE A O 1
ATOM 960 N N . ARG A 1 127 ? 9.716 -8.491 -4.067 1.00 98.44 127 ARG A N 1
ATOM 961 C CA . ARG A 1 127 ? 9.822 -7.231 -4.807 1.00 98.44 127 ARG A CA 1
ATOM 962 C C . ARG A 1 127 ? 9.026 -6.123 -4.134 1.00 98.44 127 ARG A C 1
ATOM 964 O O . ARG A 1 127 ? 7.895 -6.358 -3.716 1.00 98.44 127 ARG A O 1
ATOM 971 N N . SER A 1 128 ? 9.609 -4.933 -4.072 1.00 98.56 128 SER A N 1
ATOM 972 C CA . SER A 1 128 ? 8.942 -3.745 -3.536 1.00 98.56 128 SER A CA 1
ATOM 973 C C . SER A 1 128 ? 7.775 -3.318 -4.428 1.00 98.56 128 SER A C 1
ATOM 975 O O . SER A 1 128 ? 7.806 -3.469 -5.657 1.00 98.56 128 SER A O 1
ATOM 977 N N . ALA A 1 129 ? 6.734 -2.794 -3.797 1.00 98.56 129 ALA A N 1
ATOM 978 C CA . ALA A 1 129 ? 5.566 -2.248 -4.462 1.00 98.56 129 ALA A CA 1
ATOM 979 C C . ALA A 1 129 ? 5.076 -1.008 -3.714 1.00 98.56 129 ALA A C 1
ATOM 981 O O . ALA A 1 129 ? 4.978 -0.999 -2.483 1.00 98.56 129 ALA A O 1
ATOM 982 N N . ALA A 1 130 ? 4.708 0.018 -4.474 1.00 98.31 130 ALA A N 1
ATOM 983 C CA . ALA A 1 130 ? 4.076 1.208 -3.944 1.00 98.31 130 ALA A CA 1
ATOM 984 C C . ALA A 1 130 ? 2.557 1.112 -4.092 1.00 98.31 130 ALA A C 1
ATOM 986 O O . ALA A 1 130 ? 2.033 0.642 -5.104 1.00 98.31 130 ALA A O 1
ATOM 987 N N . ALA A 1 131 ? 1.825 1.566 -3.080 1.00 98.38 131 ALA A N 1
ATOM 988 C CA . ALA A 1 131 ? 0.372 1.613 -3.141 1.00 98.38 131 ALA A CA 1
ATOM 989 C C . ALA A 1 131 ? -0.204 2.670 -2.197 1.00 98.38 131 ALA A C 1
ATOM 991 O O . ALA A 1 131 ? 0.475 3.207 -1.324 1.00 98.38 131 ALA A O 1
ATOM 992 N N . ASP A 1 132 ? -1.499 2.933 -2.341 1.00 97.69 132 ASP A N 1
ATOM 993 C CA . ASP A 1 132 ? -2.275 3.634 -1.324 1.00 97.69 132 ASP A CA 1
ATOM 994 C C . ASP A 1 132 ? -2.401 2.759 -0.066 1.00 97.69 132 ASP A C 1
ATOM 996 O O . ASP A 1 132 ? -3.122 1.756 -0.069 1.00 97.69 132 ASP A O 1
ATOM 1000 N N . TRP A 1 133 ? -1.735 3.149 1.023 1.00 97.62 133 TRP A N 1
ATOM 1001 C CA . TRP A 1 133 ? -1.739 2.411 2.291 1.00 97.62 133 TRP A CA 1
ATOM 1002 C C . TRP A 1 133 ? -3.093 2.385 3.003 1.00 97.62 133 TRP A C 1
ATOM 1004 O O . TRP A 1 133 ? -3.313 1.539 3.871 1.00 97.62 133 TRP A O 1
ATOM 1014 N N . SER A 1 134 ? -4.032 3.257 2.633 1.00 95.19 134 SER A N 1
ATOM 1015 C CA . SER A 1 134 ? -5.412 3.134 3.096 1.00 95.19 134 SER A CA 1
ATOM 1016 C C . SER A 1 134 ? -6.129 1.954 2.438 1.00 95.19 134 SER A C 1
ATOM 1018 O O . SER A 1 134 ? -7.083 1.416 3.006 1.00 95.19 134 SER A O 1
ATOM 1020 N N . ARG A 1 135 ? -5.692 1.515 1.253 1.00 93.69 135 ARG A N 1
ATOM 1021 C CA . ARG A 1 135 ? -6.267 0.380 0.522 1.00 93.69 135 ARG A CA 1
ATOM 1022 C C . ARG A 1 135 ? -5.444 -0.890 0.704 1.00 93.69 135 ARG A C 1
ATOM 1024 O O . ARG A 1 135 ? -6.014 -1.905 1.090 1.00 93.69 135 ARG A O 1
ATOM 1031 N N . TYR A 1 136 ? -4.141 -0.811 0.466 1.00 95.62 136 TYR A N 1
ATOM 1032 C CA . TYR A 1 136 ? -3.183 -1.896 0.641 1.00 95.62 136 TYR A CA 1
ATOM 1033 C C . TYR A 1 136 ? -2.211 -1.493 1.751 1.00 95.62 136 TYR A C 1
ATOM 1035 O O . TYR A 1 136 ? -1.203 -0.847 1.473 1.00 95.62 136 TYR A O 1
ATOM 1043 N N . PRO A 1 137 ? -2.527 -1.788 3.022 1.00 96.06 137 PRO A N 1
ATOM 1044 C CA . PRO A 1 137 ? -1.695 -1.364 4.137 1.00 96.06 137 PRO A CA 1
ATOM 1045 C C . PRO A 1 137 ? -0.278 -1.928 4.035 1.00 96.06 137 PRO A C 1
ATOM 1047 O O . PRO A 1 137 ? -0.036 -2.967 3.415 1.00 96.06 137 PRO A O 1
ATOM 1050 N N . VAL A 1 138 ? 0.656 -1.249 4.689 1.00 97.56 138 VAL A N 1
ATOM 1051 C CA . VAL A 1 138 ? 2.077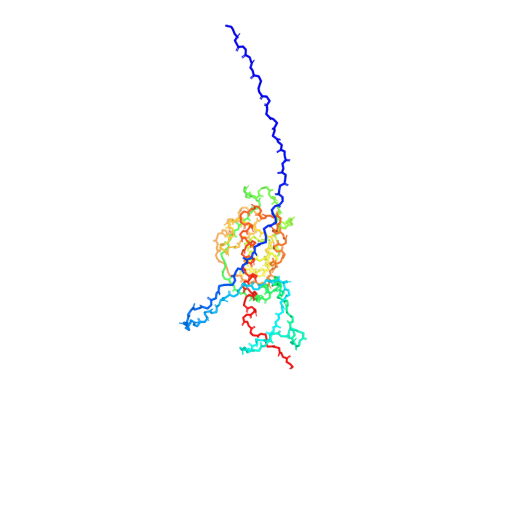 -1.594 4.651 1.00 97.56 138 VAL A CA 1
ATOM 1052 C C . VAL A 1 138 ? 2.306 -3.024 5.146 1.00 97.56 138 VAL A C 1
ATOM 1054 O O . VAL A 1 138 ? 1.707 -3.454 6.140 1.00 97.56 138 VAL A O 1
ATOM 1057 N N . GLY A 1 139 ? 3.149 -3.766 4.432 1.00 97.19 139 GLY A N 1
ATOM 1058 C CA . GLY A 1 139 ? 3.390 -5.194 4.633 1.00 97.19 139 GLY A CA 1
ATOM 1059 C C . GLY A 1 139 ? 2.389 -6.116 3.927 1.00 97.19 139 GLY A C 1
ATOM 1060 O O . GLY A 1 139 ? 2.467 -7.330 4.107 1.00 97.19 139 GLY A O 1
ATOM 1061 N N . THR A 1 140 ? 1.449 -5.584 3.131 1.00 97.00 140 THR A N 1
ATOM 1062 C CA . THR A 1 140 ? 0.591 -6.426 2.278 1.00 97.00 140 THR A CA 1
ATOM 1063 C C . THR A 1 140 ? 1.464 -7.200 1.299 1.00 97.00 140 THR A C 1
ATOM 1065 O O . THR A 1 140 ? 2.288 -6.607 0.608 1.00 97.00 140 THR A O 1
ATOM 1068 N N . ARG A 1 141 ? 1.270 -8.517 1.222 1.00 97.69 141 ARG A N 1
ATOM 1069 C CA . ARG A 1 141 ? 1.977 -9.402 0.298 1.00 97.69 141 ARG A CA 1
ATOM 1070 C C . ARG A 1 141 ? 1.024 -10.030 -0.693 1.00 97.69 141 ARG A C 1
ATOM 1072 O O . ARG A 1 141 ? -0.011 -10.570 -0.301 1.00 97.69 141 ARG A O 1
ATOM 1079 N N . PHE A 1 142 ? 1.401 -10.015 -1.962 1.00 97.19 142 PHE A N 1
ATOM 1080 C CA . PHE A 1 142 ? 0.599 -10.588 -3.035 1.00 97.19 142 PHE A CA 1
ATOM 1081 C C . PHE A 1 142 ? 1.469 -11.217 -4.123 1.00 97.19 142 PHE A C 1
ATOM 1083 O O . PHE A 1 142 ? 2.668 -10.955 -4.216 1.00 97.19 142 PHE A O 1
ATOM 1090 N N . ARG A 1 143 ? 0.857 -12.060 -4.951 1.00 97.44 143 ARG A N 1
ATOM 1091 C CA . ARG A 1 143 ? 1.446 -12.593 -6.185 1.00 97.44 143 ARG A CA 1
ATOM 1092 C C . ARG A 1 143 ? 0.615 -12.156 -7.368 1.00 97.44 143 ARG A C 1
ATOM 1094 O O . ARG A 1 143 ? -0.585 -11.954 -7.233 1.00 97.44 143 ARG A O 1
ATOM 1101 N N . ILE A 1 144 ? 1.246 -12.056 -8.526 1.00 96.81 144 ILE A N 1
ATOM 1102 C CA . ILE A 1 144 ? 0.544 -11.889 -9.799 1.00 96.81 144 ILE A CA 1
ATOM 1103 C C . ILE A 1 144 ? 0.346 -13.289 -10.385 1.00 96.81 144 ILE A C 1
ATOM 1105 O O . ILE A 1 144 ? 1.293 -14.072 -10.381 1.00 96.81 144 ILE A O 1
ATOM 1109 N N . ALA A 1 145 ? -0.843 -13.613 -10.899 1.00 91.12 145 ALA A N 1
ATOM 1110 C CA . ALA A 1 145 ? -1.183 -14.970 -11.350 1.00 91.12 145 ALA A CA 1
ATOM 1111 C C . ALA A 1 145 ? -0.177 -15.565 -12.364 1.00 91.12 145 ALA A C 1
ATOM 1113 O O . ALA A 1 145 ? 0.119 -16.755 -12.324 1.00 91.12 145 ALA A O 1
ATOM 1114 N N . GLY A 1 146 ? 0.405 -14.731 -13.234 1.00 89.88 146 GLY A N 1
ATOM 1115 C CA . GLY A 1 146 ? 1.440 -15.133 -14.200 1.00 89.88 146 GLY A CA 1
ATOM 1116 C C . GLY A 1 146 ? 2.883 -15.142 -13.669 1.00 89.88 146 GLY A C 1
ATOM 1117 O O . GLY A 1 146 ? 3.807 -15.336 -14.452 1.00 89.88 146 GLY A O 1
ATOM 1118 N N . GLN A 1 147 ? 3.105 -14.875 -12.379 1.00 93.88 147 GLN A N 1
ATOM 1119 C CA . GLN A 1 147 ? 4.424 -14.827 -11.730 1.00 93.88 147 GLN A CA 1
ATOM 1120 C C . GLN A 1 147 ? 4.371 -15.498 -10.340 1.00 93.88 147 GLN A C 1
ATOM 1122 O O . GLN A 1 147 ? 4.556 -14.825 -9.323 1.00 93.88 147 GLN A O 1
ATOM 1127 N N . PRO A 1 148 ? 4.103 -16.815 -10.258 1.00 90.44 148 PRO A N 1
ATOM 1128 C CA . PRO A 1 148 ? 3.867 -17.500 -8.982 1.00 90.44 148 PRO A CA 1
ATOM 1129 C C . PRO A 1 148 ? 5.090 -17.522 -8.048 1.00 90.44 148 PRO A C 1
ATOM 1131 O O . PRO A 1 148 ? 4.928 -17.553 -6.827 1.00 90.44 148 PRO A O 1
ATOM 1134 N N . ASP A 1 149 ? 6.302 -17.448 -8.603 1.00 95.00 149 ASP A N 1
ATOM 1135 C CA . ASP A 1 149 ? 7.562 -17.460 -7.844 1.00 95.00 149 ASP A CA 1
ATOM 1136 C C . ASP A 1 149 ? 7.974 -16.075 -7.318 1.00 95.00 149 ASP A C 1
ATOM 1138 O O . ASP A 1 149 ? 9.003 -15.932 -6.654 1.00 95.00 149 ASP A O 1
ATOM 1142 N N . VAL A 1 150 ? 7.178 -15.042 -7.610 1.00 97.50 150 VAL A N 1
ATOM 1143 C CA . VAL A 1 150 ? 7.453 -13.657 -7.227 1.00 97.50 150 VAL A CA 1
ATOM 1144 C C . VAL A 1 150 ? 6.400 -13.182 -6.240 1.00 97.50 150 VAL A C 1
ATOM 1146 O O . VAL A 1 150 ? 5.213 -13.114 -6.553 1.00 97.50 150 VAL A O 1
ATOM 1149 N N . VAL A 1 151 ? 6.851 -12.797 -5.051 1.00 98.38 151 VAL A N 1
ATOM 1150 C CA . VAL A 1 151 ? 6.028 -12.114 -4.056 1.00 98.38 151 VAL A CA 1
ATOM 1151 C C . VAL A 1 151 ? 6.312 -10.624 -4.126 1.00 98.38 151 VAL A C 1
ATOM 1153 O O . VAL A 1 151 ? 7.460 -10.193 -4.103 1.00 98.38 151 VAL A O 1
ATOM 1156 N N . TYR A 1 152 ? 5.258 -9.831 -4.173 1.00 98.56 152 TYR A N 1
ATOM 1157 C CA . TYR A 1 152 ? 5.333 -8.390 -4.029 1.00 98.56 152 TYR A CA 1
ATOM 1158 C C . TYR A 1 152 ? 4.970 -8.013 -2.599 1.00 98.56 152 TYR A C 1
ATOM 1160 O O . TYR A 1 152 ? 4.024 -8.573 -2.044 1.00 98.56 152 TYR A O 1
ATOM 1168 N N . GLU A 1 153 ? 5.715 -7.087 -2.008 1.00 98.62 153 GLU A N 1
ATOM 1169 C CA . GLU A 1 153 ? 5.444 -6.522 -0.690 1.00 98.62 153 GLU A CA 1
ATOM 1170 C C . GLU A 1 153 ? 5.174 -5.026 -0.819 1.00 98.62 153 GLU A C 1
ATOM 1172 O O . GLU A 1 153 ? 5.958 -4.295 -1.416 1.00 98.62 153 GLU A O 1
ATOM 1177 N N . VAL A 1 154 ? 4.057 -4.575 -0.250 1.00 98.50 154 VAL A N 1
ATOM 1178 C CA . VAL A 1 154 ? 3.727 -3.154 -0.173 1.00 98.50 154 VAL A CA 1
ATOM 1179 C C . VAL A 1 154 ? 4.555 -2.517 0.937 1.00 98.50 154 VAL A C 1
ATOM 1181 O O . VAL A 1 154 ? 4.197 -2.589 2.114 1.00 98.50 154 VAL A O 1
ATOM 1184 N N . ASP A 1 155 ? 5.667 -1.905 0.560 1.00 98.44 155 ASP A N 1
ATOM 1185 C CA . ASP A 1 155 ? 6.619 -1.219 1.439 1.00 98.44 155 ASP A CA 1
ATOM 1186 C C . ASP A 1 155 ? 6.770 0.274 1.102 1.00 98.44 155 ASP A C 1
ATOM 1188 O O . ASP A 1 155 ? 7.424 1.016 1.841 1.00 98.44 155 ASP A O 1
ATOM 1192 N N . ASP A 1 156 ? 6.109 0.731 0.038 1.00 97.56 156 ASP A N 1
ATOM 1193 C CA . ASP A 1 156 ? 6.217 2.091 -0.473 1.00 97.56 156 ASP A CA 1
ATOM 1194 C C . ASP A 1 156 ? 4.845 2.733 -0.760 1.00 97.56 156 ASP A C 1
ATOM 1196 O O . ASP A 1 156 ? 3.806 2.059 -0.750 1.00 97.56 156 ASP A O 1
ATOM 1200 N N . TYR A 1 157 ? 4.817 4.047 -0.985 1.00 97.06 157 TYR A N 1
ATOM 1201 C CA . TYR A 1 157 ? 3.620 4.782 -1.414 1.00 97.06 157 TYR A CA 1
ATOM 1202 C C . TYR A 1 157 ? 3.986 6.008 -2.257 1.00 97.06 157 TYR A C 1
ATOM 1204 O O . TYR A 1 157 ? 5.053 6.591 -2.103 1.00 97.06 157 TYR A O 1
ATOM 1212 N N . GLY A 1 158 ? 3.049 6.466 -3.090 1.00 93.88 158 GLY A N 1
ATOM 1213 C CA . GLY A 1 158 ? 3.231 7.637 -3.950 1.00 93.88 158 GLY A CA 1
ATOM 1214 C C . GLY A 1 158 ? 1.959 8.470 -4.066 1.00 93.88 158 GLY A C 1
ATOM 1215 O O . GLY A 1 158 ? 0.846 7.946 -3.995 1.00 93.88 158 GLY A O 1
ATOM 1216 N N . SER A 1 159 ? 2.111 9.782 -4.254 1.00 95.00 159 SER A N 1
ATOM 1217 C CA . SER A 1 159 ? 0.982 10.719 -4.351 1.00 95.00 159 SER A CA 1
ATOM 1218 C C . SER A 1 159 ? 0.022 10.380 -5.498 1.00 95.00 159 SER A C 1
ATOM 1220 O O . SER A 1 159 ? -1.188 10.494 -5.318 1.00 95.00 159 SER A O 1
ATOM 1222 N N . ALA A 1 160 ? 0.544 9.902 -6.632 1.00 95.31 160 ALA A N 1
ATOM 1223 C CA . ALA A 1 160 ? -0.229 9.503 -7.809 1.00 95.31 160 ALA A CA 1
ATOM 1224 C C . ALA A 1 160 ? -1.087 8.239 -7.599 1.00 95.31 160 ALA A C 1
ATOM 1226 O O . ALA A 1 160 ? -1.968 7.949 -8.408 1.00 95.31 160 ALA A O 1
ATOM 1227 N N . LEU A 1 161 ? -0.844 7.477 -6.527 1.00 96.56 161 LEU A N 1
ATOM 1228 C CA . LEU A 1 161 ? -1.519 6.204 -6.264 1.00 96.56 161 LEU A CA 1
ATOM 1229 C C . LEU A 1 161 ? -2.742 6.366 -5.356 1.00 96.56 161 LEU A C 1
ATOM 1231 O O . LEU A 1 161 ? -3.683 5.570 -5.453 1.00 96.56 161 LEU A O 1
ATOM 1235 N N . VAL A 1 162 ? -2.752 7.398 -4.507 1.00 96.12 162 VAL A N 1
ATOM 1236 C CA . VAL A 1 162 ? -3.791 7.623 -3.490 1.00 96.12 162 VAL A CA 1
ATOM 1237 C C . VAL A 1 162 ? -5.167 7.800 -4.138 1.00 96.12 162 VAL A C 1
ATOM 1239 O O . VAL A 1 162 ? -5.343 8.610 -5.045 1.00 96.12 162 VAL A O 1
ATOM 1242 N N . GLY A 1 163 ? -6.146 7.009 -3.694 1.00 91.00 163 GLY A N 1
ATOM 1243 C CA . GLY A 1 163 ? -7.523 7.008 -4.198 1.00 91.00 163 GLY A CA 1
ATOM 1244 C C . GLY A 1 163 ? -7.744 6.268 -5.525 1.00 91.00 163 GLY A C 1
ATOM 1245 O O . GLY A 1 163 ? -8.888 6.050 -5.919 1.00 91.00 163 GLY A O 1
ATOM 1246 N N . THR A 1 164 ? -6.689 5.825 -6.216 1.00 91.50 164 THR A N 1
ATOM 1247 C CA . THR A 1 164 ? -6.820 5.239 -7.567 1.00 91.50 164 THR A CA 1
ATOM 1248 C C . THR A 1 164 ? -7.075 3.732 -7.571 1.00 91.50 164 THR A C 1
ATOM 1250 O O . THR A 1 164 ? -7.566 3.181 -8.552 1.00 91.50 164 THR A O 1
ATOM 1253 N N . GLY A 1 165 ? -6.696 3.039 -6.493 1.00 90.81 165 GLY A N 1
ATOM 1254 C CA . GLY A 1 165 ? -6.694 1.576 -6.446 1.00 90.81 165 GLY A CA 1
ATOM 1255 C C . GLY A 1 165 ? -5.544 0.899 -7.196 1.00 90.81 165 GLY A C 1
ATOM 1256 O O . GLY A 1 165 ? -5.569 -0.323 -7.333 1.00 90.81 165 GLY A O 1
ATOM 1257 N N . THR A 1 166 ? -4.562 1.676 -7.654 1.00 96.25 166 THR A N 1
ATOM 1258 C CA . THR A 1 166 ? -3.408 1.214 -8.438 1.00 96.25 166 THR A CA 1
ATOM 1259 C C . THR A 1 166 ? -2.296 0.705 -7.530 1.00 96.25 166 THR A C 1
ATOM 1261 O O . THR A 1 166 ? -2.077 1.270 -6.457 1.00 96.25 166 THR A O 1
ATOM 1264 N N . ILE A 1 167 ? -1.583 -0.328 -7.977 1.00 98.38 167 ILE A N 1
ATOM 1265 C CA . ILE A 1 167 ? -0.324 -0.771 -7.369 1.00 98.38 167 ILE A CA 1
ATOM 1266 C C . ILE A 1 167 ? 0.819 -0.502 -8.349 1.00 98.38 167 ILE A C 1
ATOM 1268 O O . ILE A 1 167 ? 0.752 -0.915 -9.506 1.00 98.38 167 ILE A O 1
ATOM 1272 N N . ASP A 1 168 ? 1.865 0.164 -7.884 1.00 98.12 168 ASP A N 1
ATOM 1273 C CA . ASP A 1 168 ? 3.051 0.475 -8.674 1.00 98.12 168 ASP A CA 1
ATOM 1274 C C . ASP A 1 168 ? 4.174 -0.510 -8.356 1.00 98.12 168 ASP A C 1
ATOM 1276 O O . ASP A 1 168 ? 4.540 -0.691 -7.194 1.00 98.12 168 ASP A O 1
ATOM 1280 N N . LEU A 1 169 ? 4.701 -1.202 -9.362 1.00 98.31 169 LEU A N 1
ATOM 1281 C CA . LEU A 1 169 ? 5.681 -2.268 -9.153 1.00 98.31 169 LEU A CA 1
ATOM 1282 C C . LEU A 1 169 ? 7.098 -1.746 -9.366 1.00 98.31 169 LEU A C 1
ATOM 1284 O O . LEU A 1 169 ? 7.408 -1.250 -10.448 1.00 98.31 169 LEU A O 1
ATOM 1288 N N . TYR A 1 170 ? 7.981 -1.937 -8.385 1.00 97.88 170 TYR A N 1
ATOM 1289 C CA . TYR A 1 170 ? 9.368 -1.504 -8.526 1.00 97.88 170 TYR A CA 1
ATOM 1290 C C . TYR A 1 170 ? 10.089 -2.265 -9.646 1.00 97.88 170 TYR A C 1
ATOM 1292 O O . TYR A 1 170 ? 9.986 -3.497 -9.760 1.00 97.88 170 TYR A O 1
ATOM 1300 N N . LYS A 1 171 ? 10.864 -1.525 -10.447 1.00 97.44 171 LYS A N 1
ATOM 1301 C CA . LYS A 1 171 ? 11.753 -2.043 -11.487 1.00 97.44 171 LYS A CA 1
ATOM 1302 C C . LYS A 1 171 ? 13.170 -1.475 -11.335 1.00 97.44 171 LYS A C 1
ATOM 1304 O O . LYS A 1 171 ? 13.328 -0.280 -11.082 1.00 97.44 171 LYS A O 1
ATOM 1309 N N . PRO A 1 172 ? 14.222 -2.292 -11.538 1.00 95.56 172 PRO A N 1
ATOM 1310 C CA . PRO A 1 172 ? 15.601 -1.835 -11.373 1.00 95.56 172 PRO A CA 1
ATOM 1311 C C . PRO A 1 172 ? 16.082 -0.832 -12.422 1.00 95.56 172 PRO A C 1
ATOM 1313 O O . PRO A 1 172 ? 17.115 -0.224 -12.204 1.00 95.56 172 PRO A O 1
ATOM 1316 N N . ASN A 1 173 ? 15.407 -0.708 -13.567 1.00 94.38 173 ASN A N 1
ATOM 1317 C CA . ASN A 1 173 ? 15.777 0.223 -14.635 1.00 94.38 173 ASN A CA 1
ATOM 1318 C C . ASN A 1 173 ? 14.553 0.594 -15.488 1.00 94.38 173 ASN A C 1
ATOM 1320 O O . ASN A 1 173 ? 13.534 -0.104 -15.456 1.00 94.38 173 ASN A O 1
ATOM 1324 N N . GLN A 1 174 ? 14.692 1.664 -16.276 1.00 93.50 174 GLN A N 1
ATOM 1325 C CA . GLN A 1 174 ? 13.638 2.196 -17.149 1.00 93.50 174 GLN A CA 1
ATOM 1326 C C . GLN A 1 174 ? 13.166 1.189 -18.205 1.00 93.50 174 GLN A C 1
ATOM 1328 O O . GLN A 1 174 ? 11.968 1.033 -18.379 1.00 93.50 174 GLN A O 1
ATOM 1333 N N . ASN A 1 175 ? 14.060 0.410 -18.824 1.00 96.31 175 ASN A N 1
ATOM 1334 C CA . ASN A 1 175 ? 13.645 -0.590 -19.818 1.00 96.31 175 ASN A CA 1
ATOM 1335 C C . ASN A 1 175 ? 12.657 -1.608 -19.218 1.00 96.31 175 ASN A C 1
ATOM 1337 O O . ASN A 1 175 ? 11.621 -1.895 -19.802 1.00 96.31 175 ASN A O 1
ATOM 1341 N N . MET A 1 176 ? 12.932 -2.115 -18.011 1.00 97.19 176 MET A N 1
ATOM 1342 C CA . MET A 1 176 ? 12.039 -3.056 -17.318 1.00 97.19 176 MET A CA 1
ATOM 1343 C C . MET A 1 176 ? 10.734 -2.410 -16.826 1.00 97.19 176 MET A C 1
ATOM 1345 O O . MET A 1 176 ? 9.739 -3.114 -16.613 1.00 97.19 176 MET A O 1
ATOM 1349 N N . MET A 1 177 ? 10.760 -1.100 -16.579 1.00 96.31 1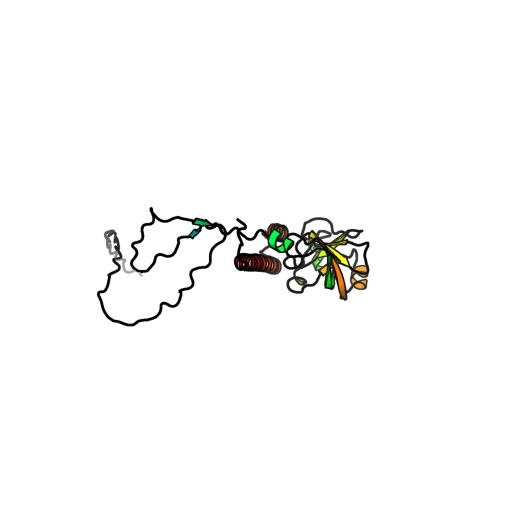77 MET A N 1
ATOM 1350 C CA . MET A 1 177 ? 9.586 -0.281 -16.282 1.00 96.31 177 MET A CA 1
ATOM 1351 C C . MET A 1 177 ? 8.706 -0.135 -17.520 1.00 96.31 177 MET A C 1
ATOM 1353 O O . MET A 1 177 ? 7.520 -0.449 -17.442 1.00 96.31 177 MET A O 1
ATOM 1357 N N . ASP A 1 178 ? 9.290 0.212 -18.661 1.00 95.81 178 ASP A N 1
ATOM 1358 C CA . ASP A 1 178 ? 8.599 0.368 -19.941 1.00 95.81 178 ASP A CA 1
ATOM 1359 C C . ASP A 1 178 ? 8.039 -0.966 -20.453 1.00 95.81 178 ASP A C 1
ATOM 1361 O O . ASP A 1 178 ? 6.869 -1.045 -20.834 1.00 95.81 178 ASP A O 1
ATOM 1365 N N . ASP A 1 179 ? 8.822 -2.048 -20.354 1.00 97.56 179 ASP A N 1
ATOM 1366 C CA . ASP A 1 179 ? 8.393 -3.416 -20.679 1.00 97.56 179 ASP A CA 1
ATOM 1367 C C . ASP A 1 179 ? 7.170 -3.849 -19.852 1.00 97.56 179 ASP A C 1
ATOM 1369 O O . ASP A 1 179 ? 6.351 -4.673 -20.286 1.00 97.56 179 ASP A O 1
ATOM 1373 N N . TRP A 1 180 ? 7.029 -3.306 -18.636 1.00 97.12 180 TRP A N 1
ATOM 1374 C CA . TRP A 1 180 ? 5.842 -3.501 -17.815 1.00 97.12 180 TRP A CA 1
ATOM 1375 C C . TRP A 1 180 ? 4.708 -2.537 -18.187 1.00 97.12 180 TRP A C 1
ATOM 1377 O O . TRP A 1 180 ? 3.587 -2.981 -18.429 1.00 97.12 180 TRP A O 1
ATOM 1387 N N . GLY A 1 181 ? 4.945 -1.233 -18.255 1.00 96.00 181 GLY A N 1
ATOM 1388 C CA . GLY A 1 181 ? 3.913 -0.249 -18.576 1.00 96.00 181 GLY A CA 1
ATOM 1389 C C . GLY A 1 181 ? 2.648 -0.350 -17.704 1.00 96.00 181 GLY A C 1
ATOM 1390 O O . GLY A 1 181 ? 2.643 -0.898 -16.600 1.00 96.00 181 GLY A O 1
ATOM 1391 N N . VAL A 1 182 ? 1.535 0.188 -18.205 1.00 97.50 182 VAL A N 1
ATOM 1392 C CA . VAL A 1 182 ? 0.238 0.149 -17.511 1.00 97.50 182 VAL A CA 1
ATOM 1393 C C . VAL A 1 182 ? -0.547 -1.085 -17.940 1.00 97.50 182 VAL A C 1
ATOM 1395 O O . VAL A 1 182 ? -0.783 -1.289 -19.130 1.00 97.50 182 VAL A O 1
ATOM 1398 N N . ARG A 1 183 ? -1.020 -1.888 -16.984 1.00 97.50 183 ARG A N 1
ATOM 1399 C CA . ARG A 1 183 ? -1.858 -3.063 -17.277 1.00 97.50 183 ARG A CA 1
ATOM 1400 C C . ARG A 1 183 ? -2.728 -3.468 -16.099 1.00 97.50 183 ARG A C 1
ATOM 1402 O O . ARG A 1 183 ? -2.422 -3.145 -14.956 1.00 97.50 183 ARG A O 1
ATOM 1409 N N . HIS A 1 184 ? -3.797 -4.204 -16.373 1.00 96.81 184 HIS A N 1
ATOM 1410 C CA . HIS A 1 184 ? -4.586 -4.860 -15.333 1.00 96.81 184 HIS A CA 1
ATOM 1411 C C . HIS A 1 184 ? -4.117 -6.301 -15.182 1.00 96.81 184 HIS A C 1
ATOM 1413 O O . HIS A 1 184 ? -3.921 -6.992 -16.181 1.00 96.81 184 HIS A O 1
ATOM 1419 N N . VAL A 1 185 ? -3.914 -6.737 -13.943 1.00 96.12 185 VAL A N 1
ATOM 1420 C CA . VAL A 1 185 ? -3.466 -8.094 -13.629 1.00 96.12 185 VAL A CA 1
ATOM 1421 C C . VAL A 1 185 ? -4.315 -8.684 -12.521 1.00 96.12 185 VAL A C 1
ATOM 1423 O O . VAL A 1 185 ? -4.792 -7.968 -11.640 1.00 96.12 185 VAL A O 1
ATOM 1426 N N . ASP A 1 186 ? -4.456 -10.002 -12.548 1.00 95.81 186 ASP A N 1
ATOM 1427 C CA . ASP A 1 186 ? -5.034 -10.733 -11.433 1.00 95.81 186 ASP A CA 1
ATOM 1428 C C . ASP A 1 186 ? -3.954 -10.976 -10.382 1.00 95.81 186 ASP A C 1
ATOM 1430 O O . ASP A 1 186 ? -2.881 -11.520 -10.679 1.00 95.81 186 ASP A O 1
ATOM 1434 N N . ILE A 1 187 ? -4.242 -10.548 -9.155 1.00 95.56 187 ILE A N 1
ATOM 1435 C CA . ILE A 1 187 ? -3.390 -10.782 -7.996 1.00 95.56 187 ILE A CA 1
ATOM 1436 C C . ILE A 1 187 ? -4.052 -11.743 -7.018 1.00 95.56 187 ILE A C 1
ATOM 1438 O O . ILE A 1 187 ? -5.269 -11.731 -6.846 1.00 95.56 187 ILE A O 1
ATOM 1442 N N . GLU A 1 188 ? -3.224 -12.528 -6.341 1.00 94.88 188 GLU A N 1
ATOM 1443 C CA . GLU A 1 188 ? -3.582 -13.291 -5.152 1.00 94.88 188 GLU A CA 1
ATOM 1444 C C . GLU A 1 188 ? -2.974 -12.601 -3.932 1.00 94.88 188 GLU A C 1
ATOM 1446 O O . GLU A 1 188 ? -1.748 -12.523 -3.805 1.00 94.88 188 GLU A O 1
ATOM 1451 N N . VAL A 1 189 ? -3.811 -12.105 -3.021 1.00 94.50 189 VAL A N 1
ATOM 1452 C CA . VAL A 1 189 ? -3.324 -11.516 -1.770 1.00 94.50 189 VAL A CA 1
ATOM 1453 C C . VAL A 1 189 ? -2.988 -12.631 -0.787 1.00 94.50 189 VAL A C 1
ATOM 1455 O O . VAL A 1 189 ? -3.872 -13.295 -0.246 1.00 94.50 189 VAL A O 1
ATOM 1458 N N . LEU A 1 190 ? -1.696 -12.817 -0.526 1.00 93.44 190 LEU A N 1
ATOM 1459 C CA . LEU A 1 190 ? -1.184 -13.822 0.405 1.00 93.44 190 LEU A CA 1
ATOM 1460 C C . LEU A 1 190 ? -1.401 -13.403 1.858 1.00 93.44 190 LEU A C 1
ATOM 1462 O O . LEU A 1 190 ? -1.722 -14.224 2.713 1.00 93.44 190 LEU A O 1
ATOM 1466 N N . HIS A 1 191 ? -1.189 -12.120 2.144 1.00 91.88 191 HIS A N 1
ATOM 1467 C CA . HIS A 1 191 ? -1.311 -11.562 3.481 1.00 91.88 191 HIS A CA 1
ATOM 1468 C C . HIS A 1 191 ? -1.630 -10.074 3.397 1.00 91.88 191 HIS A C 1
ATOM 1470 O O . HIS A 1 191 ? -0.976 -9.342 2.658 1.00 91.88 191 HIS A O 1
ATOM 1476 N N . TRP A 1 192 ? -2.606 -9.620 4.174 1.00 93.25 192 TRP A N 1
ATOM 1477 C CA . TRP A 1 192 ? -2.900 -8.199 4.310 1.00 93.25 192 TRP A CA 1
ATOM 1478 C C . TRP A 1 192 ? -1.965 -7.556 5.323 1.00 93.25 192 TRP A C 1
ATOM 1480 O O . TRP A 1 192 ? -1.720 -8.115 6.388 1.00 93.25 192 TRP A O 1
ATOM 1490 N N . GLY A 1 193 ? -1.459 -6.374 4.985 1.00 94.00 193 GLY A N 1
ATOM 1491 C CA . GLY A 1 193 ? -0.612 -5.582 5.864 1.00 94.00 193 GLY A CA 1
ATOM 1492 C C . GLY A 1 193 ? -1.360 -4.997 7.065 1.00 94.00 193 GLY A C 1
ATOM 1493 O O . GLY A 1 193 ? -2.512 -5.324 7.353 1.00 94.00 193 GLY A O 1
ATOM 1494 N N . SER A 1 194 ? -0.710 -4.072 7.772 1.00 93.06 194 SER A N 1
ATOM 1495 C CA . SER A 1 194 ? -1.252 -3.499 9.009 1.00 93.06 194 SER A CA 1
ATOM 1496 C C . SER A 1 194 ? -1.598 -2.020 8.881 1.00 93.06 194 SER A C 1
ATOM 1498 O O . SER A 1 194 ? -0.718 -1.164 8.803 1.00 93.06 194 SER A O 1
ATOM 1500 N N . TYR A 1 195 ? -2.891 -1.699 8.981 1.00 90.94 195 TYR A N 1
ATOM 1501 C CA . TYR A 1 195 ? -3.364 -0.313 9.067 1.00 90.94 195 TYR A CA 1
ATOM 1502 C C . TYR A 1 195 ? -2.801 0.436 10.282 1.00 90.94 195 TYR A C 1
ATOM 1504 O O . TYR A 1 195 ? -2.495 1.622 10.177 1.00 90.94 195 TYR A O 1
ATOM 1512 N N . ALA A 1 196 ? -2.612 -0.248 11.422 1.00 90.38 196 ALA A N 1
ATOM 1513 C CA . ALA A 1 196 ? -1.961 0.346 12.596 1.00 90.38 196 ALA A CA 1
ATOM 1514 C C . ALA A 1 196 ? -0.542 0.792 12.251 1.00 90.38 196 ALA A C 1
ATOM 1516 O O . ALA A 1 196 ? -0.154 1.918 12.553 1.00 90.38 196 ALA A O 1
ATOM 1517 N N . ARG A 1 197 ? 0.213 -0.094 11.592 1.00 94.12 197 ARG A N 1
ATOM 1518 C CA . ARG A 1 197 ? 1.597 0.178 11.221 1.00 94.12 197 ARG A CA 1
ATOM 1519 C C . ARG A 1 197 ? 1.681 1.288 10.178 1.00 94.12 197 ARG A C 1
ATOM 1521 O O . ARG A 1 197 ? 2.503 2.186 10.326 1.00 94.12 197 ARG A O 1
ATOM 1528 N N . SER A 1 198 ? 0.794 1.279 9.181 1.00 95.62 198 SER A N 1
ATOM 1529 C CA . SER A 1 198 ? 0.666 2.364 8.203 1.00 95.62 198 SER A CA 1
ATOM 1530 C C . SER A 1 198 ? 0.445 3.713 8.889 1.00 95.62 198 SER A C 1
ATOM 1532 O O . SER A 1 198 ? 1.182 4.659 8.622 1.00 95.62 198 SER A O 1
ATOM 1534 N N . MET A 1 199 ? -0.519 3.799 9.810 1.00 94.19 199 MET A N 1
ATOM 1535 C CA . MET A 1 199 ? -0.804 5.018 10.577 1.00 94.19 199 MET A CA 1
ATOM 1536 C C . MET A 1 199 ? 0.392 5.470 11.416 1.00 94.19 199 MET A C 1
ATOM 1538 O O . MET A 1 199 ? 0.723 6.652 11.418 1.00 94.19 199 MET A O 1
ATOM 1542 N N . GLU A 1 200 ? 1.062 4.541 12.101 1.00 93.88 200 GLU A N 1
ATOM 1543 C CA . GLU A 1 200 ? 2.243 4.829 12.919 1.00 93.88 200 GLU A CA 1
ATOM 1544 C C . GLU A 1 200 ? 3.368 5.460 12.089 1.00 93.88 200 GLU A C 1
ATOM 1546 O O . GLU A 1 200 ? 3.956 6.455 12.502 1.00 93.88 200 GLU A O 1
ATOM 1551 N N . ILE A 1 201 ? 3.636 4.926 10.897 1.00 94.94 201 ILE A N 1
ATOM 1552 C CA . ILE A 1 201 ? 4.670 5.455 10.000 1.00 94.94 201 ILE A CA 1
ATOM 1553 C C . ILE A 1 201 ? 4.255 6.811 9.410 1.00 94.94 201 ILE A C 1
ATOM 1555 O O . ILE A 1 201 ? 5.077 7.720 9.281 1.00 94.94 201 ILE A O 1
ATOM 1559 N N . MET A 1 202 ? 2.982 6.957 9.037 1.00 96.25 202 MET A N 1
ATOM 1560 C CA . MET A 1 202 ? 2.467 8.159 8.377 1.00 96.25 202 MET A CA 1
ATOM 1561 C C . MET A 1 202 ? 2.197 9.324 9.334 1.00 96.25 202 MET A C 1
ATOM 1563 O O . MET A 1 202 ? 2.112 10.462 8.867 1.00 96.25 202 MET A O 1
ATOM 1567 N N . ARG A 1 203 ? 2.097 9.081 10.650 1.00 90.75 203 ARG A N 1
ATOM 1568 C CA . ARG A 1 203 ? 1.734 10.096 11.659 1.00 90.75 203 ARG A CA 1
ATOM 1569 C C . ARG A 1 203 ? 2.589 11.367 11.567 1.00 90.75 203 ARG A C 1
ATOM 1571 O O . ARG A 1 203 ? 2.063 12.470 11.645 1.00 90.75 203 ARG A O 1
ATOM 1578 N N . ASP A 1 204 ? 3.887 11.211 11.307 1.00 91.75 204 ASP A N 1
ATOM 1579 C CA . ASP A 1 204 ? 4.861 12.310 11.267 1.00 91.75 204 ASP A CA 1
ATOM 1580 C C . ASP A 1 204 ? 4.997 12.914 9.850 1.00 91.75 204 ASP A C 1
ATOM 1582 O O . ASP A 1 204 ? 5.798 13.814 9.603 1.00 91.75 204 ASP A O 1
ATOM 1586 N N . ARG A 1 205 ? 4.201 12.425 8.887 1.00 95.81 205 ARG A N 1
ATOM 1587 C CA . ARG A 1 205 ? 4.278 12.757 7.453 1.00 95.81 205 ARG A CA 1
ATOM 1588 C C . ARG A 1 205 ? 3.016 13.447 6.918 1.00 95.81 205 ARG A C 1
ATOM 1590 O O . ARG A 1 205 ? 2.983 13.845 5.755 1.00 95.81 205 ARG A O 1
ATOM 1597 N N . ILE A 1 206 ? 2.015 13.680 7.772 1.00 95.94 206 ILE A N 1
ATOM 1598 C CA . ILE A 1 206 ? 0.704 14.283 7.442 1.00 95.94 206 ILE A CA 1
ATOM 1599 C C . ILE A 1 206 ? 0.762 15.719 6.895 1.00 95.94 206 ILE A C 1
ATOM 1601 O O . ILE A 1 206 ? -0.250 16.274 6.454 1.00 95.94 206 ILE A O 1
ATOM 1605 N N . ARG A 1 207 ? 1.940 16.358 6.913 1.00 96.31 207 ARG A N 1
ATOM 1606 C CA . ARG A 1 207 ? 2.151 17.635 6.217 1.00 96.31 207 ARG A CA 1
ATOM 1607 C C . ARG A 1 207 ? 1.887 17.506 4.713 1.00 96.31 207 ARG A C 1
ATOM 1609 O O . ARG A 1 207 ? 1.440 18.470 4.098 1.00 96.31 207 ARG A O 1
ATOM 1616 N N . TRP A 1 208 ? 2.111 16.322 4.142 1.00 96.19 208 TRP A N 1
ATOM 1617 C CA . TRP A 1 208 ? 1.854 16.035 2.736 1.00 96.19 208 TRP A CA 1
ATOM 1618 C C . TRP A 1 208 ? 0.373 15.693 2.509 1.00 96.19 208 TRP A C 1
ATOM 1620 O O . TRP A 1 208 ? -0.132 14.778 3.164 1.00 96.19 208 TRP A O 1
ATOM 1630 N N . PRO A 1 209 ? -0.334 16.375 1.584 1.00 97.44 209 PRO A N 1
ATOM 1631 C CA . PRO A 1 209 ? -1.774 16.178 1.390 1.00 97.44 209 PRO A CA 1
ATOM 1632 C C . PRO A 1 209 ? -2.178 14.728 1.100 1.00 97.44 209 PRO A C 1
ATOM 1634 O O . PRO A 1 209 ? -3.145 14.238 1.669 1.00 97.44 209 PRO A O 1
ATOM 1637 N N . HIS A 1 210 ? -1.405 14.022 0.272 1.00 96.81 210 HIS A N 1
ATOM 1638 C CA . HIS A 1 210 ? -1.680 12.627 -0.075 1.00 96.81 210 HIS A CA 1
ATOM 1639 C C . HIS A 1 210 ? -1.525 11.682 1.131 1.00 96.81 210 HIS A C 1
ATOM 1641 O O . HIS A 1 210 ? -2.319 10.763 1.293 1.00 96.81 210 HIS A O 1
ATOM 1647 N N . VAL A 1 211 ? -0.561 11.938 2.025 1.00 97.81 211 VAL A N 1
ATOM 1648 C CA . VAL A 1 211 ? -0.417 11.171 3.274 1.00 97.81 211 VAL A CA 1
ATOM 1649 C C . VAL A 1 211 ? -1.585 11.444 4.215 1.00 97.81 211 VAL A C 1
ATOM 1651 O O . VAL A 1 211 ? -2.125 10.515 4.809 1.00 97.81 211 VAL A O 1
ATOM 1654 N N . ARG A 1 212 ? -1.992 12.712 4.342 1.00 97.69 212 ARG A N 1
ATOM 1655 C CA . ARG A 1 212 ? -3.147 13.092 5.161 1.00 97.69 212 ARG A CA 1
ATOM 1656 C C . ARG A 1 212 ? -4.418 12.381 4.697 1.00 97.69 212 ARG A C 1
ATOM 1658 O O . ARG A 1 212 ? -5.099 11.804 5.532 1.00 97.69 212 ARG A O 1
ATOM 1665 N N . HIS A 1 213 ? -4.662 12.346 3.388 1.00 96.81 213 HIS A N 1
ATOM 1666 C CA . HIS A 1 213 ? -5.790 11.625 2.795 1.00 96.81 213 HIS A CA 1
ATOM 1667 C C . HIS A 1 213 ? -5.763 10.134 3.167 1.00 96.81 213 HIS A C 1
ATOM 1669 O O . HIS A 1 213 ? -6.749 9.618 3.679 1.00 96.81 213 HIS A O 1
ATOM 1675 N N . MET A 1 214 ? -4.620 9.449 3.026 1.00 97.25 214 MET A N 1
ATOM 1676 C CA . MET A 1 214 ? -4.521 8.038 3.430 1.00 97.25 214 MET A CA 1
ATOM 1677 C C . MET A 1 214 ? -4.823 7.826 4.923 1.00 97.25 214 MET A C 1
ATOM 1679 O O . MET A 1 214 ? -5.482 6.856 5.289 1.00 97.25 214 MET A O 1
ATOM 1683 N N . VAL A 1 215 ? -4.346 8.722 5.793 1.00 95.69 215 VAL A N 1
ATOM 1684 C CA . VAL A 1 215 ? -4.622 8.677 7.239 1.00 95.69 215 VAL A CA 1
ATOM 1685 C C . VAL A 1 215 ? -6.114 8.865 7.526 1.00 95.69 215 VAL A C 1
ATOM 1687 O O . VAL A 1 215 ? -6.684 8.091 8.296 1.00 95.69 215 VAL A O 1
ATOM 1690 N N . GLU A 1 216 ? -6.750 9.851 6.895 1.00 94.38 216 GLU A N 1
ATOM 1691 C CA . GLU A 1 216 ? -8.186 10.127 7.024 1.00 94.38 216 GLU A CA 1
ATOM 1692 C C . GLU A 1 216 ? -9.031 8.934 6.545 1.00 94.38 216 GLU A C 1
ATOM 1694 O O . GLU A 1 216 ? -9.945 8.503 7.250 1.00 94.38 216 GLU A O 1
ATOM 1699 N N . ASP A 1 217 ? -8.668 8.316 5.419 1.00 93.94 217 ASP A N 1
ATOM 1700 C CA . ASP A 1 217 ? -9.348 7.130 4.887 1.00 93.94 217 ASP A CA 1
ATOM 1701 C C . ASP A 1 217 ? -9.233 5.918 5.817 1.00 93.94 217 ASP A C 1
ATOM 1703 O O . ASP A 1 217 ? -10.205 5.181 6.020 1.00 93.94 217 ASP A O 1
ATOM 1707 N N . ILE A 1 218 ? -8.058 5.698 6.418 1.00 92.38 218 ILE A N 1
ATOM 1708 C CA . ILE A 1 218 ? -7.881 4.635 7.415 1.00 92.38 218 ILE A CA 1
ATOM 1709 C C . ILE A 1 218 ? -8.770 4.913 8.628 1.00 92.38 218 ILE A C 1
ATOM 1711 O O . ILE A 1 218 ? -9.490 4.017 9.072 1.00 92.38 218 ILE A O 1
ATOM 1715 N N . GLN A 1 219 ? -8.764 6.141 9.152 1.00 89.38 219 GLN A N 1
ATOM 1716 C CA . GLN A 1 219 ? -9.605 6.528 10.287 1.00 89.38 219 GLN A CA 1
ATOM 1717 C C . GLN A 1 219 ? -11.096 6.336 9.984 1.00 89.38 219 GLN A C 1
ATOM 1719 O O . GLN A 1 219 ? -11.821 5.783 10.814 1.00 89.38 219 GLN A O 1
ATOM 1724 N N . ALA A 1 220 ? -11.547 6.713 8.786 1.00 86.56 220 ALA A N 1
ATOM 1725 C CA . ALA A 1 220 ? -12.921 6.512 8.347 1.00 86.56 220 ALA A CA 1
ATOM 1726 C C . ALA A 1 220 ? -13.291 5.020 8.305 1.00 86.56 220 ALA A C 1
ATOM 1728 O O . ALA A 1 220 ? -14.328 4.631 8.844 1.00 86.56 220 ALA A O 1
ATOM 1729 N N . LYS A 1 221 ? -12.433 4.157 7.745 1.00 83.25 221 LYS A N 1
ATOM 1730 C CA . LYS A 1 221 ? -12.658 2.697 7.713 1.00 83.25 221 LYS A CA 1
ATOM 1731 C C . LYS A 1 221 ? -12.732 2.101 9.111 1.00 83.25 221 LYS A C 1
ATOM 1733 O O . LYS A 1 221 ? -13.632 1.317 9.404 1.00 83.25 221 LYS A O 1
ATOM 1738 N N . VAL A 1 222 ? -11.808 2.503 9.978 1.00 80.25 222 VAL A N 1
ATOM 1739 C CA . VAL A 1 222 ? -11.751 2.097 11.384 1.00 80.25 222 VAL A CA 1
ATOM 1740 C C . VAL A 1 222 ? -13.054 2.489 12.097 1.00 80.25 222 VAL A C 1
ATOM 1742 O O . VAL A 1 222 ? -13.682 1.656 12.754 1.00 80.25 222 VAL A O 1
ATOM 1745 N N . TYR A 1 223 ? -13.526 3.722 11.899 1.00 76.69 223 TYR A N 1
ATOM 1746 C CA . TYR A 1 223 ? -14.796 4.194 12.447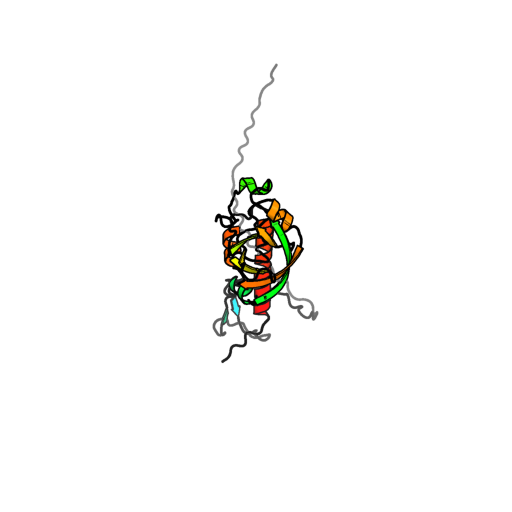 1.00 76.69 223 TYR A CA 1
ATOM 1747 C C . TYR A 1 223 ? -15.995 3.380 11.932 1.00 76.69 223 TYR A C 1
ATOM 1749 O O . TYR A 1 223 ? -16.779 2.874 12.735 1.00 76.69 223 TYR A O 1
ATOM 1757 N N . GLN A 1 224 ? -16.104 3.163 10.617 1.00 76.75 224 GLN A N 1
ATOM 1758 C CA . GLN A 1 224 ? -17.197 2.382 10.022 1.00 76.75 224 GLN A CA 1
ATOM 1759 C C . GLN A 1 224 ? -17.224 0.928 10.510 1.00 76.75 224 GLN A C 1
ATOM 1761 O O . GLN A 1 224 ? -18.286 0.423 10.875 1.00 76.75 224 GLN A O 1
ATOM 1766 N N . ALA A 1 225 ? -16.065 0.268 10.594 1.00 74.12 225 ALA A N 1
ATOM 1767 C CA . ALA A 1 225 ? -15.966 -1.088 11.131 1.00 74.12 225 ALA A CA 1
ATOM 1768 C C . ALA A 1 225 ? -16.431 -1.166 12.594 1.00 74.12 225 ALA A C 1
ATOM 1770 O O . ALA A 1 225 ? -17.090 -2.128 12.984 1.00 74.12 225 ALA A O 1
ATOM 1771 N N . THR A 1 226 ? -16.159 -0.125 13.388 1.00 69.81 226 THR A N 1
ATOM 1772 C CA . THR A 1 226 ? -16.688 -0.003 14.760 1.00 69.81 226 THR A CA 1
ATOM 1773 C C . THR A 1 226 ? -18.199 0.087 14.769 1.00 69.81 226 THR A C 1
ATOM 1775 O O . THR A 1 226 ? -18.868 -0.630 15.502 1.00 69.81 226 THR A O 1
ATOM 1778 N N . LEU A 1 227 ? -18.761 0.978 13.951 1.00 71.25 227 LEU A N 1
ATOM 1779 C CA . LEU A 1 227 ? -20.208 1.136 13.880 1.00 71.25 227 LEU A CA 1
ATOM 1780 C C . LEU A 1 227 ? -20.881 -0.169 13.453 1.00 71.25 227 LEU A C 1
ATOM 1782 O O . LEU A 1 227 ? -21.951 -0.504 13.957 1.00 71.25 227 LEU A O 1
ATOM 1786 N N . GLN A 1 228 ? -20.257 -0.924 12.551 1.00 71.38 228 GLN A N 1
ATOM 1787 C CA . GLN A 1 228 ? -20.770 -2.212 12.107 1.00 71.38 228 GLN A CA 1
ATOM 1788 C C . GLN A 1 228 ? -20.675 -3.298 13.187 1.00 71.38 228 GLN A C 1
ATOM 1790 O O . GLN A 1 228 ? -21.629 -4.062 13.357 1.00 71.38 228 GLN A O 1
ATOM 1795 N N . SER A 1 229 ? -19.586 -3.349 13.961 1.00 67.31 229 SER A N 1
ATOM 1796 C CA . SER A 1 229 ? -19.476 -4.291 15.082 1.00 67.31 229 SER A CA 1
ATOM 1797 C C . SER A 1 229 ? -20.501 -3.989 16.178 1.00 67.31 229 SER A C 1
ATOM 1799 O O . SER A 1 229 ? -21.121 -4.910 16.699 1.00 67.31 229 SER A O 1
ATOM 1801 N N . LEU A 1 230 ? -20.768 -2.708 16.450 1.00 65.88 230 LEU A N 1
ATOM 1802 C CA . LEU A 1 230 ? -21.789 -2.269 17.405 1.00 65.88 230 LEU A CA 1
ATOM 1803 C C . LEU A 1 230 ? -23.227 -2.568 16.957 1.00 65.88 230 LEU A C 1
ATOM 1805 O O . LEU A 1 230 ? -24.101 -2.751 17.801 1.00 65.88 230 LEU A O 1
ATOM 1809 N N . LYS A 1 231 ? -23.490 -2.605 15.645 1.00 65.50 231 LYS A N 1
ATOM 1810 C CA . LYS A 1 231 ? -24.805 -2.970 15.085 1.00 65.50 231 LYS A CA 1
ATOM 1811 C C . LYS A 1 231 ? -25.099 -4.466 15.181 1.00 65.50 231 LYS A C 1
ATOM 1813 O O . LYS A 1 231 ? -26.265 -4.854 15.158 1.00 65.50 231 LYS A O 1
ATOM 1818 N N . THR A 1 232 ? -24.069 -5.303 15.262 1.00 56.59 232 THR A N 1
ATOM 1819 C CA . THR A 1 232 ? -24.249 -6.748 15.412 1.00 56.59 232 THR A CA 1
ATOM 1820 C C . THR A 1 232 ? -24.641 -7.020 16.866 1.00 56.59 232 THR A C 1
ATOM 1822 O O . THR A 1 232 ? -23.905 -6.601 17.760 1.00 56.59 232 THR A O 1
ATOM 1825 N N . PRO A 1 233 ? -25.787 -7.668 17.153 1.00 47.56 233 PRO A N 1
ATOM 1826 C CA . PRO A 1 233 ? -26.166 -7.953 18.528 1.00 47.56 233 PRO A CA 1
ATOM 1827 C C . PRO A 1 233 ? -25.062 -8.795 19.166 1.00 47.56 233 PRO A C 1
ATOM 1829 O O . PRO A 1 233 ? -24.802 -9.915 18.730 1.00 47.56 233 PRO A O 1
ATOM 1832 N N . MET A 1 234 ? -24.396 -8.247 20.186 1.00 47.03 234 MET A N 1
ATOM 1833 C CA . MET A 1 234 ? -23.494 -9.024 21.027 1.00 47.03 234 MET A CA 1
ATOM 1834 C C . MET A 1 234 ? -24.347 -10.043 21.783 1.00 47.03 234 MET A C 1
ATOM 1836 O O . MET A 1 234 ? -24.881 -9.754 22.853 1.00 47.03 234 MET A O 1
ATOM 1840 N N . THR A 1 235 ? -24.537 -11.226 21.203 1.00 41.81 235 THR A N 1
ATOM 1841 C CA . THR A 1 235 ? -25.096 -12.367 21.920 1.00 41.81 235 THR A CA 1
ATOM 1842 C C . THR A 1 235 ? -24.068 -12.787 22.955 1.00 41.81 235 THR A C 1
ATOM 1844 O O . THR A 1 235 ? -23.078 -13.441 22.634 1.00 41.81 235 THR A O 1
ATOM 1847 N N . ALA A 1 236 ? -24.280 -12.364 24.199 1.00 33.25 236 ALA A N 1
ATOM 1848 C CA . ALA A 1 236 ? -23.631 -12.989 25.333 1.00 33.25 236 ALA A CA 1
ATOM 1849 C C . ALA A 1 236 ? -24.175 -14.418 25.423 1.00 33.25 236 ALA A C 1
ATOM 1851 O O . ALA A 1 236 ? -25.335 -14.621 25.781 1.00 33.25 236 ALA A O 1
ATOM 1852 N N . SER A 1 237 ? -23.357 -15.396 25.043 1.00 36.19 237 SER A N 1
ATOM 1853 C CA . SER A 1 237 ? -23.588 -16.784 25.425 1.00 36.19 237 SER A CA 1
ATOM 1854 C C . SER A 1 237 ? -23.466 -16.848 26.948 1.00 36.19 237 SER A C 1
ATOM 1856 O O . SER A 1 237 ? -22.394 -16.557 27.482 1.00 36.19 237 SER A O 1
ATOM 1858 N N . LEU A 1 238 ? -24.577 -17.135 27.628 1.00 33.97 238 LEU A N 1
ATOM 1859 C CA . LEU A 1 238 ? -24.573 -17.561 29.029 1.00 33.97 238 LEU A CA 1
ATOM 1860 C C . LEU A 1 238 ? -24.181 -19.035 29.112 1.00 33.97 238 LEU A C 1
ATOM 1862 O O . LEU A 1 238 ? -24.635 -19.799 28.229 1.00 33.97 238 LEU A O 1
#

Organism: NCBI:txid48467

Foldseek 3Di:
DDDDDDDDDDDDDDDDDDDDDPDDDDDDDDDDDDPDPDDPPDDDDDDAQDKDKDWDDDDPPDDDDPVPTDIDIDGLHQLFQVLVQVVDDAQDKDKFKEAADECPDPVNVVVHQAALQRDGADDDLEGEKAALCLQQNFQWWKDFPVGPSHIYGHRHYDLVHQPPRYMYTYDHDDVVRVVRGIDITMMGTRGGYTLVVLCVSLVVVCVDVSSVSSNVSNVVSSVVSSVVVVPPPPPDDD

Secondary structure (DSSP, 8-state):
-------------------------PPPP------------PPPPP-TTPEEEE-PPPPTT----TTTS--EEEE-----THHHHHHS-TTEEEEEEEEEEETTSTTTTTT-SB-TTSSBP-BSSEEEEEE-TTTS-TT-EEEETTEEEEEEEEEE--GGGTTTT-EEEEESSHHHHHHH-SEEEEEEEEE---HHHHHHHHGGGTTSHHHHHHHHHHHHHHHHHHHHHHHS------

pLDDT: mean 76.9, std 22.24, range [31.5, 98.62]